Protein AF-A0A811YNZ0-F1 (afdb_monomer)

Sequence (182 aa):
MTSSGAVRRSPRHPRASRDVTQQSGSARTCAPLPALGPPGPLSLDMGRARRTGAHRARSLARQMKAKRRRPDLDEIHRELRPQVPARSRPDPASEPDPDLPGGGLHRCLACARYFIDSATLKTHFRSKDHKKRLKQLSVEPYSQEEAERAAGMGSYVTPQRLAVPTEVSTEVPEMVTTPCMT

Nearest PDB structures (foldseek):
  8fl3-assembly1_NP  TM=9.305E-01  e=9.619E-14  Homo sapiens
  3jct-assembly1_I  TM=8.504E-01  e=2.622E-05  Saccharomyces cerevisiae S288C
  8hfr-assembly1_ox  TM=8.178E-01  e=3.412E-05  Saccharomyces cerevisiae S288C
  8pv4-assembly1_Cb  TM=7.566E-01  e=4.157E-05  Thermochaetoides thermophila DSM 1495
  7ug6-assembly1_I  TM=8.140E-01  e=5.778E-05  Saccharomyces cerevisiae S288C

InterPro domains:
  IPR003604 Matrin/U1-C-like, C2H2-type zinc finger [SM00451] (103-137)
  IPR013087 Zinc finger C2H2-type [PS00028] (108-130)
  IPR013087 Zinc finger C2H2-type [PS50157] (106-135)
  IPR022755 Zinc finger, double-stranded RNA binding [PF12171] (106-131)
  IPR036236 Zinc finger C2H2 superfamily [SSF57667] (94-156)
  IPR051879 C2H2-type Zinc Finger Maturation Protein [PTHR46095] (46-174)

Foldseek 3Di:
DDDDDDDDDDDDDDDDDDDDPDPDDDDDDDDDDDDDDDDDDDDPDDPDDDDPPPDDDPDPCCVVVDPPDFDDLVVLLVLQPVVPPPPQQDDPPDAQCPVAACSQNQADSLRRHRDNDPVVSVVVCVDPVVVVSVVVNQWDDDDVVVVCVVVVNDDDDDTHGHPRPPVPPDDPPPPPPPPPDD

Organism: Nyctereutes procyonoides (NCBI:txid34880)

Structure (mmCIF, N/CA/C/O backbone):
data_AF-A0A811YNZ0-F1
#
_entry.id   AF-A0A811YNZ0-F1
#
loop_
_atom_site.group_PDB
_atom_site.id
_atom_site.type_symbol
_atom_site.label_atom_id
_atom_site.label_alt_id
_atom_site.label_comp_id
_atom_site.label_asym_id
_atom_site.label_entity_id
_atom_site.label_seq_id
_atom_site.pdbx_PDB_ins_code
_atom_site.Cartn_x
_atom_site.Cartn_y
_atom_site.Cartn_z
_atom_site.occupancy
_atom_site.B_iso_or_equiv
_atom_site.auth_seq_id
_atom_site.auth_comp_id
_atom_site.auth_asym_id
_atom_site.auth_atom_id
_atom_site.pdbx_PDB_model_num
ATOM 1 N N . MET A 1 1 ? -9.539 -33.701 38.350 1.00 45.59 1 MET A N 1
ATOM 2 C CA . MET A 1 1 ? -8.105 -33.948 38.077 1.00 45.59 1 MET A CA 1
ATOM 3 C C . MET A 1 1 ? -7.766 -33.245 36.771 1.00 45.59 1 MET A C 1
ATOM 5 O O . MET A 1 1 ? -8.097 -33.742 35.707 1.00 45.59 1 MET A O 1
ATOM 9 N N . THR A 1 2 ? -7.263 -32.014 36.858 1.00 47.56 2 THR A N 1
ATOM 10 C CA . THR A 1 2 ? -7.045 -31.105 35.722 1.00 47.56 2 THR A CA 1
ATOM 11 C C . THR A 1 2 ? -5.601 -31.210 35.240 1.00 47.56 2 THR A C 1
ATOM 13 O O . THR A 1 2 ? -4.681 -30.817 35.955 1.00 47.56 2 THR A O 1
ATOM 16 N N . SER A 1 3 ? -5.385 -31.737 34.038 1.00 46.69 3 SER A N 1
ATOM 17 C CA . SER A 1 3 ? -4.071 -31.775 33.391 1.00 46.69 3 SER A CA 1
ATOM 18 C C . SER A 1 3 ? -3.831 -30.481 32.607 1.00 46.69 3 SER A C 1
ATOM 20 O O . SER A 1 3 ? -4.296 -30.328 31.478 1.00 46.69 3 SER A O 1
ATOM 22 N N . SER A 1 4 ? -3.112 -29.538 33.217 1.00 51.91 4 SER A N 1
ATOM 23 C CA . SER A 1 4 ? -2.649 -28.303 32.576 1.00 51.91 4 SER A CA 1
ATOM 24 C C . SER A 1 4 ? -1.487 -28.593 31.620 1.00 51.91 4 SER A C 1
ATOM 26 O O . SER A 1 4 ? -0.376 -28.898 32.052 1.00 51.91 4 SER A O 1
ATOM 28 N N . GLY A 1 5 ? -1.731 -28.487 30.312 1.00 50.81 5 GLY A N 1
ATOM 29 C CA . GLY A 1 5 ? -0.700 -28.569 29.276 1.00 50.81 5 GLY A CA 1
ATOM 30 C C . GLY A 1 5 ? 0.088 -27.261 29.159 1.00 50.81 5 GLY A C 1
ATOM 31 O O . GLY A 1 5 ? -0.461 -26.223 28.797 1.00 50.81 5 GLY A O 1
ATOM 32 N N . ALA A 1 6 ? 1.387 -27.299 29.457 1.00 54.09 6 ALA A N 1
ATOM 33 C CA . ALA A 1 6 ? 2.280 -26.150 29.332 1.00 54.09 6 ALA A CA 1
ATOM 34 C C . ALA A 1 6 ? 2.719 -25.934 27.869 1.00 54.09 6 ALA A C 1
ATOM 36 O O . ALA A 1 6 ? 3.444 -26.746 27.292 1.00 54.09 6 ALA A O 1
ATOM 37 N N . VAL A 1 7 ? 2.323 -24.805 27.271 1.00 54.69 7 VAL A N 1
ATOM 38 C CA . VAL A 1 7 ? 2.788 -24.369 25.944 1.00 54.69 7 VAL A CA 1
ATOM 39 C C . VAL A 1 7 ? 4.200 -23.789 26.072 1.00 54.69 7 VAL A C 1
ATOM 41 O O . VAL A 1 7 ? 4.396 -22.705 26.625 1.00 54.69 7 VAL A O 1
ATOM 44 N N . ARG A 1 8 ? 5.205 -24.503 25.553 1.00 46.97 8 ARG A N 1
ATOM 45 C CA . ARG A 1 8 ? 6.598 -24.032 25.500 1.00 46.97 8 ARG A CA 1
ATOM 46 C C . ARG A 1 8 ? 6.700 -22.846 24.530 1.00 46.97 8 ARG A C 1
ATOM 48 O O . ARG A 1 8 ? 6.507 -23.005 23.329 1.00 46.97 8 ARG A O 1
ATOM 55 N N . ARG A 1 9 ? 6.997 -21.644 25.038 1.00 47.06 9 ARG A N 1
ATOM 56 C CA . ARG A 1 9 ? 7.312 -20.465 24.210 1.00 47.06 9 ARG A CA 1
ATOM 57 C C . ARG A 1 9 ? 8.739 -20.570 23.671 1.00 47.06 9 ARG A C 1
ATOM 59 O O . ARG A 1 9 ? 9.680 -20.705 24.446 1.00 47.06 9 ARG A O 1
ATOM 66 N N . SER A 1 10 ? 8.891 -20.462 22.354 1.00 51.09 10 SER A N 1
ATOM 67 C CA . SER A 1 10 ? 10.192 -20.406 21.680 1.00 51.09 10 SER A CA 1
ATOM 68 C C . SER A 1 10 ? 10.996 -19.154 22.085 1.00 51.09 10 SER A C 1
ATOM 70 O O . SER A 1 10 ? 10.396 -18.085 22.263 1.00 51.09 10 SER A O 1
ATOM 72 N N . PRO A 1 11 ? 12.338 -19.232 22.193 1.00 58.12 11 PRO A N 1
ATOM 73 C CA . PRO A 1 11 ? 13.171 -18.080 22.534 1.00 58.12 11 PRO A CA 1
ATOM 74 C C . PRO A 1 11 ? 13.187 -17.038 21.409 1.00 58.12 11 PRO A C 1
ATOM 76 O O . PRO A 1 11 ? 13.264 -17.373 20.227 1.00 58.12 11 PRO A O 1
ATOM 79 N N . ARG A 1 12 ? 13.141 -15.752 21.773 1.00 53.56 12 ARG A N 1
ATOM 80 C CA . ARG A 1 12 ? 13.333 -14.637 20.834 1.00 53.56 12 ARG A CA 1
ATOM 81 C C . ARG A 1 12 ? 14.828 -14.459 20.574 1.00 53.56 12 ARG A C 1
ATOM 83 O O . ARG A 1 12 ? 15.582 -14.235 21.514 1.00 53.56 12 ARG A O 1
ATOM 90 N N . HIS A 1 13 ? 15.241 -14.514 19.310 1.00 50.53 13 HIS A N 1
ATOM 91 C CA . HIS A 1 13 ? 16.614 -14.201 18.911 1.00 50.53 13 HIS A CA 1
ATOM 92 C C . HIS A 1 13 ? 16.952 -12.717 19.175 1.00 50.53 13 HIS A C 1
ATOM 94 O O . HIS A 1 13 ? 16.107 -11.850 18.910 1.00 50.53 13 HIS A O 1
ATOM 100 N N . PRO A 1 14 ? 18.166 -12.397 19.663 1.00 54.00 14 PRO A N 1
ATOM 101 C CA . PRO A 1 14 ? 18.600 -11.019 19.862 1.00 54.00 14 PRO A CA 1
ATOM 102 C C . PRO A 1 14 ? 18.828 -10.314 18.517 1.00 54.00 14 PRO A C 1
ATOM 104 O O . PRO A 1 14 ? 19.256 -10.914 17.531 1.00 54.00 14 PRO A O 1
ATOM 107 N N . ARG A 1 15 ? 18.509 -9.016 18.468 1.00 48.94 15 ARG A N 1
ATOM 108 C CA . ARG A 1 15 ? 18.759 -8.160 17.302 1.00 48.94 15 ARG A CA 1
ATOM 109 C C . ARG A 1 15 ? 20.263 -7.929 17.170 1.00 48.94 15 ARG A C 1
ATOM 111 O O . ARG A 1 15 ? 20.884 -7.477 18.124 1.00 48.94 15 ARG A O 1
ATOM 118 N N . ALA A 1 16 ? 20.807 -8.206 15.987 1.00 47.53 16 ALA A N 1
ATOM 119 C CA . ALA A 1 16 ? 22.199 -7.949 15.647 1.00 47.53 16 ALA A CA 1
ATOM 120 C C . ALA A 1 16 ? 22.555 -6.467 15.858 1.00 47.53 16 ALA A C 1
ATOM 122 O O . ALA A 1 16 ? 21.963 -5.572 15.243 1.00 47.53 16 ALA A O 1
ATOM 123 N N . SER A 1 17 ? 23.513 -6.236 16.750 1.00 46.12 17 SER A N 1
ATOM 124 C CA . SER A 1 17 ? 24.228 -4.982 16.952 1.00 46.12 17 SER A CA 1
ATOM 125 C C . SER A 1 17 ? 24.886 -4.565 15.638 1.00 46.12 17 SER A C 1
ATOM 127 O O . SER A 1 17 ? 25.530 -5.377 14.977 1.00 46.12 17 SER A O 1
ATOM 129 N N . ARG A 1 18 ? 24.721 -3.305 15.231 1.00 52.72 18 ARG A N 1
ATOM 130 C CA . ARG A 1 18 ? 25.526 -2.732 14.148 1.00 52.72 18 ARG A CA 1
ATOM 131 C C . ARG A 1 18 ? 26.924 -2.475 14.698 1.00 52.72 18 ARG A C 1
ATOM 133 O O . ARG A 1 18 ? 27.115 -1.521 15.445 1.00 52.72 18 ARG A O 1
ATOM 140 N N . ASP A 1 19 ? 27.844 -3.355 14.335 1.00 43.56 19 ASP A N 1
ATOM 141 C CA . ASP A 1 19 ? 29.275 -3.233 14.583 1.00 43.56 19 ASP A CA 1
ATOM 142 C C . ASP A 1 19 ? 29.798 -1.928 13.960 1.00 43.56 19 ASP A C 1
ATOM 144 O O . ASP A 1 19 ? 29.730 -1.717 12.746 1.00 43.56 19 ASP A O 1
ATOM 148 N N . VAL A 1 20 ? 30.251 -1.010 14.813 1.00 48.62 20 VAL A N 1
ATOM 149 C CA . VAL A 1 20 ? 31.022 0.166 14.407 1.00 48.62 20 VAL A CA 1
ATOM 150 C C . VAL A 1 20 ? 32.408 -0.345 14.040 1.00 48.62 20 VAL A C 1
ATOM 152 O O . VAL A 1 20 ? 33.188 -0.708 14.914 1.00 48.62 20 VAL A O 1
ATOM 155 N N . THR A 1 21 ? 32.707 -0.389 12.741 1.00 49.78 21 THR A N 1
ATOM 156 C CA . THR A 1 21 ? 34.038 -0.722 12.227 1.00 49.78 21 THR A CA 1
ATOM 157 C C . THR A 1 21 ? 35.075 0.227 12.824 1.00 49.78 21 THR A C 1
ATOM 159 O O . THR A 1 21 ? 35.144 1.410 12.488 1.00 49.78 21 THR A O 1
ATOM 162 N N . GLN A 1 22 ? 35.871 -0.324 13.732 1.00 52.50 22 GLN A N 1
ATOM 163 C CA . GLN A 1 22 ? 37.005 0.305 14.383 1.00 52.50 22 GLN A CA 1
ATOM 164 C C . GLN A 1 22 ? 38.148 0.387 13.358 1.00 52.50 22 GLN A C 1
ATOM 166 O O . GLN A 1 22 ? 38.755 -0.621 13.008 1.00 52.50 22 GLN A O 1
ATOM 171 N N . GLN A 1 23 ? 38.404 1.576 12.805 1.00 47.62 23 GLN A N 1
ATOM 172 C CA . GLN A 1 23 ? 39.597 1.809 11.989 1.00 47.62 23 GLN A CA 1
ATOM 173 C C . GLN A 1 23 ? 40.830 1.766 12.896 1.00 47.62 23 GLN A C 1
ATOM 175 O O . GLN A 1 23 ? 41.003 2.60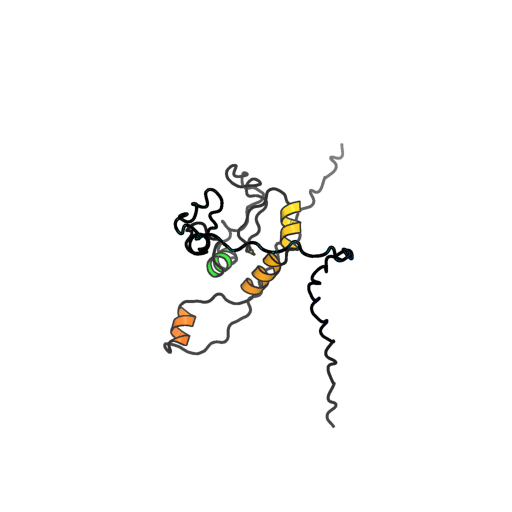2 13.781 1.00 47.62 23 GLN A O 1
ATOM 180 N N . SER A 1 24 ? 41.670 0.762 12.664 1.00 46.62 24 SER A N 1
ATOM 181 C CA . SER A 1 24 ? 42.988 0.570 13.257 1.00 46.62 24 SER A CA 1
ATOM 182 C C . SER A 1 24 ? 43.905 1.753 12.930 1.00 46.62 24 SER A C 1
ATOM 184 O O . SER A 1 24 ? 44.404 1.878 11.810 1.00 46.62 24 SER A O 1
ATOM 186 N N . GLY A 1 25 ? 44.126 2.626 13.911 1.00 41.59 25 GLY A N 1
ATOM 187 C CA . GLY A 1 25 ? 45.156 3.657 13.855 1.00 41.59 25 GLY A CA 1
ATOM 188 C C . GLY A 1 25 ? 46.536 3.036 14.056 1.00 41.59 25 GLY A C 1
ATOM 189 O O . GLY A 1 25 ? 46.849 2.541 15.133 1.00 41.59 25 GLY A O 1
ATOM 190 N N . SER A 1 26 ? 47.355 3.067 13.007 1.00 48.97 26 SER A N 1
ATOM 191 C CA . SER A 1 26 ? 48.783 2.751 13.036 1.00 48.97 26 SER A CA 1
ATOM 192 C C . SER A 1 26 ? 49.510 3.611 14.075 1.00 48.97 26 SER A C 1
ATOM 194 O O . SER A 1 26 ? 49.376 4.839 14.046 1.00 48.97 26 SER A O 1
ATOM 196 N N . ALA A 1 27 ? 50.308 2.979 14.936 1.00 44.66 27 ALA A N 1
ATOM 197 C CA . AL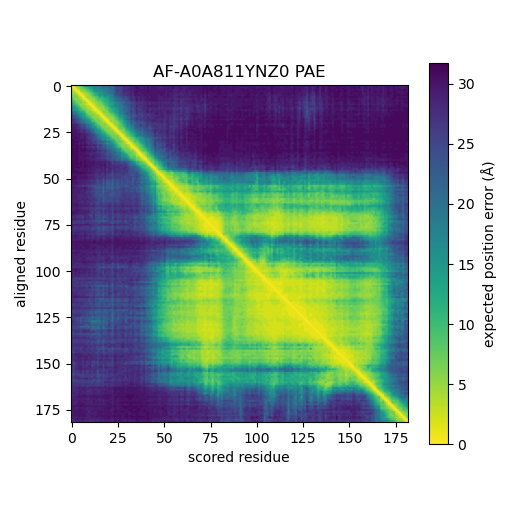A A 1 27 ? 51.216 3.640 15.865 1.00 44.66 27 ALA A CA 1
ATOM 198 C C . ALA A 1 27 ? 52.120 4.634 15.116 1.00 44.66 27 ALA A C 1
ATOM 200 O O . ALA A 1 27 ? 53.023 4.243 14.378 1.00 44.66 27 ALA A O 1
ATOM 201 N N . ARG A 1 28 ? 51.854 5.932 15.289 1.00 49.16 28 ARG A N 1
ATOM 202 C CA . ARG A 1 28 ? 52.766 7.000 14.884 1.00 49.16 28 ARG A CA 1
ATOM 203 C C . ARG A 1 28 ? 53.609 7.358 16.096 1.00 49.16 28 ARG A C 1
ATOM 205 O O . ARG A 1 28 ? 53.092 7.781 17.123 1.00 49.16 28 ARG A O 1
ATOM 212 N N . THR A 1 29 ? 54.900 7.115 15.954 1.00 50.66 29 THR A N 1
ATOM 213 C CA . THR A 1 29 ? 55.971 7.521 16.855 1.00 50.66 29 THR A CA 1
ATOM 214 C C . THR A 1 29 ? 55.867 9.010 17.199 1.00 50.66 29 THR A C 1
ATOM 216 O O . THR A 1 29 ? 55.605 9.849 16.336 1.00 50.66 29 THR A O 1
ATOM 219 N N . CYS A 1 30 ? 56.052 9.337 18.480 1.00 39.47 30 CYS A N 1
ATOM 220 C CA . CYS A 1 30 ? 56.074 10.707 18.981 1.00 39.47 30 CYS A CA 1
ATOM 221 C C . CYS A 1 30 ? 57.263 11.470 18.380 1.00 39.47 30 CYS A C 1
ATOM 223 O O . CYS A 1 30 ? 58.409 11.200 18.733 1.00 39.47 30 CYS A O 1
ATOM 225 N N . ALA A 1 31 ? 56.994 12.435 17.501 1.00 54.91 31 ALA A N 1
ATOM 2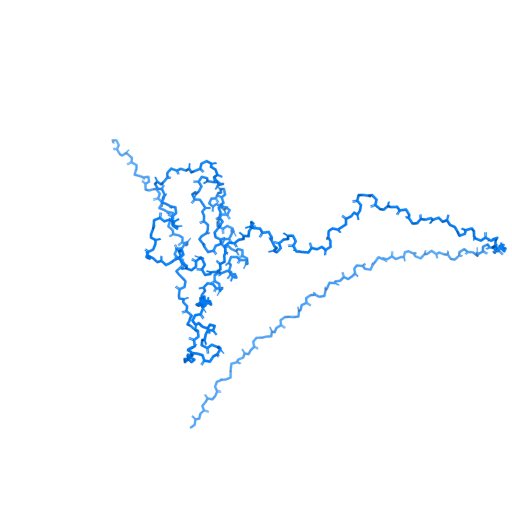26 C CA . ALA A 1 31 ? 57.947 13.491 17.173 1.00 54.91 31 ALA A CA 1
ATOM 227 C C . ALA A 1 31 ? 57.750 14.667 18.157 1.00 54.91 31 ALA A C 1
ATOM 229 O O . ALA A 1 31 ? 56.602 14.992 18.477 1.00 54.91 31 ALA A O 1
ATOM 230 N N . PRO A 1 32 ? 58.828 15.293 18.664 1.00 57.31 32 PRO A N 1
ATOM 231 C CA . PRO A 1 32 ? 58.738 16.384 19.632 1.00 57.31 32 PRO A CA 1
ATOM 232 C C . PRO A 1 32 ? 58.100 17.642 19.021 1.00 57.31 32 PRO A C 1
ATOM 234 O O . PRO A 1 32 ? 58.346 17.993 17.867 1.00 57.31 32 PRO A O 1
ATOM 237 N N . LEU A 1 33 ? 57.261 18.308 19.818 1.00 60.59 33 LEU A N 1
ATOM 238 C CA . LEU A 1 33 ? 56.502 19.504 19.446 1.00 60.59 33 LEU A CA 1
ATOM 239 C C . LEU A 1 33 ? 57.437 20.701 19.165 1.00 60.59 33 LEU A C 1
ATOM 241 O O . LEU A 1 33 ? 58.263 21.018 20.024 1.00 60.59 33 LEU A O 1
ATOM 245 N N . PRO A 1 34 ? 57.298 21.416 18.032 1.00 56.56 34 PRO A N 1
ATOM 246 C CA . PRO A 1 34 ? 57.962 22.700 17.842 1.00 56.56 34 PRO A CA 1
ATOM 247 C C . PRO A 1 34 ? 57.292 23.785 18.699 1.00 56.56 34 PRO A C 1
ATOM 249 O O . PRO A 1 34 ? 56.066 23.849 18.808 1.00 56.56 34 PRO A O 1
ATOM 252 N N . ALA A 1 35 ? 58.119 24.626 19.322 1.00 58.81 35 ALA A N 1
ATOM 253 C CA . ALA A 1 35 ? 57.716 25.687 20.237 1.00 58.81 35 ALA A CA 1
ATOM 254 C C . ALA A 1 35 ? 56.699 26.659 19.605 1.00 58.81 35 ALA A C 1
ATOM 256 O O . ALA A 1 35 ? 56.906 27.190 18.515 1.00 58.81 35 ALA A O 1
ATOM 257 N N . LEU A 1 36 ? 55.600 26.890 20.324 1.00 50.75 36 LEU A N 1
ATOM 258 C CA . LEU A 1 36 ? 54.532 27.823 19.974 1.00 50.75 36 LEU A CA 1
ATOM 259 C C . LEU A 1 36 ? 55.026 29.272 20.127 1.00 50.75 36 LEU A C 1
ATOM 261 O O . LEU A 1 36 ? 55.358 29.700 21.231 1.00 50.75 36 LEU A O 1
ATOM 265 N N . GLY A 1 37 ? 55.039 30.032 19.030 1.00 59.78 37 GLY A N 1
ATOM 266 C CA . GLY A 1 37 ? 55.089 31.499 19.069 1.00 59.78 37 GLY A CA 1
ATOM 267 C C . GLY A 1 37 ? 53.724 32.096 19.466 1.00 59.78 37 GLY A C 1
ATOM 268 O O . GLY A 1 37 ? 52.701 31.424 19.309 1.00 59.78 37 GLY A O 1
ATOM 269 N N . PRO A 1 38 ? 53.672 33.335 19.994 1.00 63.97 38 PRO A N 1
ATOM 270 C CA . PRO A 1 38 ? 52.439 33.929 20.515 1.00 63.97 38 PRO A CA 1
ATOM 271 C C . PRO A 1 38 ? 51.410 34.216 19.399 1.00 63.97 38 PRO A C 1
ATOM 273 O O . PRO A 1 38 ? 51.792 34.667 18.316 1.00 63.97 38 PRO A O 1
ATOM 276 N N . PRO A 1 39 ? 50.102 33.989 19.637 1.00 59.03 39 PRO A N 1
ATOM 277 C CA . PRO A 1 39 ? 49.059 34.215 18.639 1.00 59.03 39 PRO A CA 1
ATOM 278 C C . PRO A 1 39 ? 48.806 35.716 18.427 1.00 59.03 39 PRO A C 1
ATOM 280 O O . PRO A 1 39 ? 48.435 36.434 19.355 1.00 59.03 39 PRO A O 1
ATOM 283 N N . GLY A 1 40 ? 48.979 36.187 17.189 1.00 54.34 40 GLY A N 1
ATOM 284 C CA . GLY A 1 40 ? 48.519 37.509 16.754 1.00 54.34 40 GLY A CA 1
ATOM 285 C C . GLY A 1 40 ? 46.984 37.623 16.756 1.00 54.34 40 GLY A C 1
ATOM 286 O O . GLY A 1 40 ? 46.290 36.601 16.769 1.00 54.34 40 GLY A O 1
ATOM 287 N N . PRO A 1 41 ? 46.431 38.850 16.748 1.00 55.59 41 PRO A N 1
ATOM 288 C CA . PRO A 1 41 ? 44.999 39.079 16.919 1.00 55.59 41 PRO A CA 1
ATOM 289 C C . PRO A 1 41 ? 44.198 38.480 15.756 1.00 55.59 41 PRO A C 1
ATOM 291 O O . PRO A 1 41 ? 44.388 38.829 14.591 1.00 55.59 41 PRO A O 1
ATOM 294 N N . LEU A 1 42 ? 43.288 37.562 16.086 1.00 51.38 42 LEU A N 1
ATOM 295 C CA . LEU A 1 42 ? 42.379 36.929 15.137 1.00 51.38 42 LEU A CA 1
ATOM 296 C C . LEU A 1 42 ? 41.365 37.962 14.629 1.00 51.38 42 LEU A C 1
ATOM 298 O O . LEU A 1 42 ? 40.481 38.397 15.365 1.00 51.38 42 LEU A O 1
ATOM 302 N N . SER A 1 43 ? 41.501 38.335 13.357 1.00 53.09 43 SER A N 1
ATOM 303 C CA . SER A 1 43 ? 40.510 39.113 12.613 1.00 53.09 43 SER A CA 1
ATOM 304 C C . SER A 1 43 ? 39.186 38.341 12.541 1.00 53.09 43 SER A C 1
ATOM 306 O O . SER A 1 43 ? 39.075 37.309 11.874 1.00 53.09 43 SER A O 1
ATOM 308 N N . LEU A 1 44 ? 38.194 38.825 13.285 1.00 60.66 44 LEU A N 1
ATOM 309 C CA . LEU A 1 44 ? 36.816 38.347 13.307 1.00 60.66 44 LEU A CA 1
ATOM 310 C C . LEU A 1 44 ? 35.998 39.128 12.272 1.00 60.66 44 LEU A C 1
ATOM 312 O O . LEU A 1 44 ? 35.344 40.090 12.644 1.00 60.66 44 LEU A O 1
ATOM 316 N N . ASP A 1 45 ? 36.027 38.720 11.002 1.00 61.09 45 ASP A N 1
ATOM 317 C CA . ASP A 1 45 ? 34.823 38.733 10.152 1.00 61.09 45 ASP A CA 1
ATOM 318 C C . ASP A 1 45 ? 35.071 37.941 8.858 1.00 61.09 45 ASP A C 1
ATOM 320 O O . ASP A 1 45 ? 35.535 38.460 7.846 1.00 61.09 45 ASP A O 1
ATOM 324 N N . MET A 1 46 ? 34.792 36.638 8.885 1.00 64.38 46 MET A N 1
ATOM 325 C CA . MET A 1 46 ? 34.618 35.865 7.656 1.00 64.38 46 MET A CA 1
ATOM 326 C C . MET A 1 46 ? 33.218 35.270 7.700 1.00 64.38 46 MET A C 1
ATOM 328 O O . MET A 1 46 ? 32.988 34.192 8.257 1.00 64.38 46 MET A O 1
ATOM 332 N N . GLY A 1 47 ? 32.254 36.040 7.184 1.00 66.25 47 GLY A N 1
ATOM 333 C CA . GLY A 1 47 ? 30.849 35.657 7.116 1.00 66.25 47 GLY A CA 1
ATOM 334 C C . GLY A 1 47 ? 30.686 34.231 6.589 1.00 66.25 47 GLY A C 1
ATOM 335 O O . GLY A 1 47 ? 31.321 33.823 5.616 1.00 66.25 47 GLY A O 1
ATOM 336 N N . ARG A 1 48 ? 29.849 33.433 7.261 1.00 72.25 48 ARG A N 1
ATOM 337 C CA . ARG A 1 48 ? 29.667 32.010 6.942 1.00 72.25 48 ARG A CA 1
ATOM 338 C C . ARG A 1 48 ? 29.310 31.837 5.461 1.00 72.25 48 ARG A C 1
ATOM 340 O O . ARG A 1 48 ? 28.218 32.217 5.037 1.00 72.25 48 ARG A O 1
ATOM 347 N N . ALA A 1 49 ? 30.213 31.215 4.700 1.00 77.75 49 ALA A N 1
ATOM 348 C CA . ALA A 1 49 ? 30.030 30.959 3.275 1.00 77.75 49 ALA A CA 1
ATOM 349 C C . ALA A 1 49 ? 28.702 30.225 3.006 1.00 77.75 49 ALA A C 1
ATOM 351 O O . ALA A 1 49 ? 28.338 29.264 3.699 1.00 77.75 49 ALA A O 1
ATOM 352 N N . ARG A 1 50 ? 27.952 30.686 1.996 1.00 78.19 50 ARG A N 1
ATOM 353 C CA . ARG A 1 50 ? 26.686 30.053 1.601 1.00 78.19 50 ARG A CA 1
ATOM 354 C C . ARG A 1 50 ? 26.970 28.646 1.078 1.00 78.19 50 ARG A C 1
ATOM 356 O O . ARG A 1 50 ? 27.819 28.4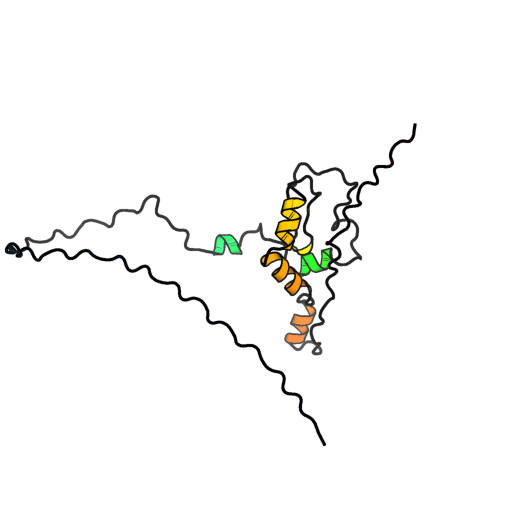50 0.218 1.00 78.19 50 ARG A O 1
ATOM 363 N N . ARG A 1 51 ? 26.215 27.663 1.572 1.00 76.69 51 ARG A N 1
ATOM 364 C CA . ARG A 1 51 ? 26.279 26.270 1.107 1.00 76.69 51 ARG A CA 1
ATOM 365 C C . ARG A 1 51 ? 25.487 26.110 -0.190 1.00 76.69 51 ARG A C 1
ATOM 367 O O . ARG A 1 51 ? 24.324 25.720 -0.139 1.00 76.69 51 ARG A O 1
ATOM 374 N N . THR A 1 52 ? 26.091 26.427 -1.327 1.00 82.38 52 THR A N 1
ATOM 375 C CA . THR A 1 52 ? 25.514 26.153 -2.650 1.00 82.38 52 THR A CA 1
ATOM 376 C C . THR A 1 52 ? 25.498 24.638 -2.908 1.00 82.38 52 THR A C 1
ATOM 378 O O . THR A 1 52 ? 26.412 23.918 -2.514 1.00 82.38 52 THR A O 1
ATOM 381 N N . GLY A 1 53 ? 24.407 24.105 -3.468 1.00 83.00 53 GLY A N 1
ATOM 382 C CA . GLY A 1 53 ? 24.268 22.676 -3.810 1.00 83.00 53 GLY A CA 1
ATOM 383 C C . GLY A 1 53 ? 24.073 21.693 -2.639 1.00 83.00 53 GLY A C 1
ATOM 384 O O . GLY A 1 53 ? 23.503 20.625 -2.834 1.00 83.00 53 GLY A O 1
ATOM 385 N N . ALA A 1 54 ? 24.441 22.047 -1.404 1.00 85.12 54 ALA A N 1
ATOM 386 C CA . ALA A 1 54 ? 24.295 21.183 -0.221 1.00 85.12 54 ALA A CA 1
ATOM 387 C C . ALA A 1 54 ? 22.978 21.406 0.558 1.00 85.12 54 ALA A C 1
ATOM 389 O O . ALA A 1 54 ? 22.907 21.203 1.778 1.00 85.12 54 ALA A O 1
ATOM 390 N N . HIS A 1 55 ? 21.916 21.842 -0.126 1.00 85.44 55 HIS A N 1
ATOM 391 C CA . HIS A 1 55 ? 20.604 22.022 0.490 1.00 85.44 55 HIS A CA 1
ATOM 392 C C . HIS A 1 55 ? 19.906 20.671 0.667 1.00 85.44 55 HIS A C 1
ATOM 394 O O . HIS A 1 55 ? 19.587 19.983 -0.297 1.00 85.44 55 HIS A O 1
ATOM 400 N N . ARG A 1 56 ? 19.622 20.303 1.920 1.00 84.62 56 ARG A N 1
ATOM 401 C CA . ARG A 1 56 ? 18.805 19.127 2.240 1.00 84.62 56 ARG A CA 1
ATOM 402 C C . ARG A 1 56 ? 17.369 19.551 2.501 1.00 84.62 56 ARG A C 1
ATOM 404 O O . ARG A 1 56 ? 17.117 20.420 3.340 1.00 84.62 56 ARG A O 1
ATOM 411 N N . ALA A 1 57 ? 16.427 18.904 1.823 1.00 85.69 57 ALA A N 1
ATOM 412 C CA . ALA A 1 57 ? 15.015 19.038 2.141 1.00 85.69 57 ALA A CA 1
ATOM 413 C C . ALA A 1 57 ? 14.757 18.426 3.527 1.00 85.69 57 ALA A C 1
ATOM 415 O O . ALA A 1 57 ? 14.936 17.231 3.733 1.00 85.69 57 ALA A O 1
ATOM 416 N N . ARG A 1 58 ? 14.372 19.266 4.492 1.00 85.00 58 ARG A N 1
ATOM 417 C CA . ARG A 1 58 ? 14.140 18.864 5.894 1.00 85.00 58 ARG A CA 1
ATOM 418 C C . ARG A 1 58 ? 12.667 18.584 6.200 1.00 85.00 58 ARG A C 1
ATOM 420 O O . ARG A 1 58 ? 12.348 18.174 7.306 1.00 85.00 58 ARG A O 1
ATOM 427 N N . SER A 1 59 ? 11.771 18.817 5.238 1.00 88.06 59 SER A N 1
ATOM 428 C CA . SER A 1 59 ? 10.324 18.697 5.429 1.00 88.06 59 SER A CA 1
ATOM 429 C C . SER A 1 59 ? 9.751 17.485 4.701 1.00 88.06 59 SER A C 1
ATOM 431 O O . SER A 1 59 ? 9.841 17.387 3.477 1.00 88.06 59 SER A O 1
ATOM 433 N N . LEU A 1 60 ? 9.086 16.610 5.459 1.00 86.38 60 LEU A N 1
ATOM 434 C CA . LEU A 1 60 ? 8.289 15.493 4.939 1.00 86.38 60 LEU A CA 1
ATOM 435 C C . LEU A 1 60 ? 6.896 15.932 4.456 1.00 86.38 60 LEU A C 1
ATOM 437 O O . LEU A 1 60 ? 6.186 15.153 3.820 1.00 86.38 60 LEU A O 1
ATOM 441 N N . ALA A 1 61 ? 6.498 17.186 4.706 1.00 86.56 61 ALA A N 1
ATOM 442 C CA . ALA A 1 61 ? 5.164 17.685 4.371 1.00 86.56 61 ALA A CA 1
ATOM 443 C C . ALA A 1 61 ? 4.867 17.601 2.868 1.00 86.56 61 ALA A C 1
ATOM 445 O O . ALA A 1 61 ? 3.727 17.365 2.481 1.00 86.56 61 ALA A O 1
ATOM 446 N N . ARG A 1 62 ? 5.892 17.728 2.014 1.00 83.25 62 ARG A N 1
ATOM 447 C CA . ARG A 1 62 ? 5.737 17.577 0.558 1.00 83.25 62 ARG A CA 1
ATOM 448 C C . ARG A 1 62 ? 5.294 16.169 0.163 1.00 83.25 62 ARG A C 1
ATOM 450 O O . ARG A 1 62 ? 4.489 16.034 -0.747 1.00 83.25 62 ARG A O 1
ATOM 457 N N . GLN A 1 63 ? 5.789 15.144 0.856 1.00 83.38 63 GLN A N 1
ATOM 458 C CA . GLN A 1 63 ? 5.415 13.754 0.602 1.00 83.38 63 GLN A CA 1
ATOM 459 C C . GLN A 1 63 ? 4.015 13.450 1.148 1.00 83.38 63 GLN A C 1
ATOM 461 O O . GLN A 1 63 ? 3.219 12.810 0.469 1.00 83.38 63 GLN A O 1
ATOM 466 N N . MET A 1 64 ? 3.694 13.952 2.344 1.00 83.31 64 MET A N 1
ATOM 467 C CA . MET A 1 64 ? 2.422 13.656 3.011 1.00 83.31 64 MET A CA 1
ATOM 468 C C . MET A 1 64 ? 1.245 14.463 2.456 1.00 83.31 64 MET A C 1
ATOM 470 O O . MET A 1 64 ? 0.158 13.918 2.325 1.00 83.31 64 MET A O 1
ATOM 474 N N . LYS A 1 65 ? 1.440 15.735 2.078 1.00 84.56 65 LYS A N 1
ATOM 475 C CA . LYS A 1 65 ? 0.385 16.632 1.557 1.00 84.56 65 LYS A CA 1
ATOM 476 C C . LYS A 1 65 ? 0.226 16.568 0.031 1.00 84.56 65 LYS A C 1
ATOM 478 O O . LYS A 1 65 ? -0.640 17.239 -0.524 1.00 84.56 65 LYS A O 1
ATOM 483 N N . ALA A 1 66 ? 1.034 15.771 -0.669 1.00 83.75 66 ALA A N 1
ATOM 484 C CA . ALA A 1 66 ? 0.862 15.576 -2.106 1.00 83.75 66 ALA A CA 1
ATOM 485 C C . ALA A 1 66 ? -0.560 15.078 -2.417 1.00 83.75 66 ALA A C 1
ATOM 487 O O . ALA A 1 66 ? -1.132 14.300 -1.658 1.00 83.75 66 ALA A O 1
ATOM 488 N N . LYS A 1 67 ? -1.135 15.528 -3.537 1.00 80.38 67 LYS A N 1
ATOM 489 C CA . LYS A 1 67 ? -2.420 15.010 -4.043 1.00 80.38 67 LYS A CA 1
ATOM 490 C C . LYS A 1 67 ? -2.256 13.656 -4.746 1.00 80.38 67 LYS A C 1
ATOM 492 O O . LYS A 1 67 ? -3.191 12.878 -4.819 1.00 80.38 67 LYS A O 1
ATOM 497 N N . ARG A 1 68 ? -1.039 13.354 -5.208 1.00 81.00 68 ARG A N 1
ATOM 498 C CA . ARG A 1 68 ? -0.645 12.064 -5.794 1.00 81.00 68 ARG A CA 1
ATOM 499 C C . ARG A 1 68 ? -0.271 11.072 -4.688 1.00 81.00 68 ARG A C 1
ATOM 501 O O . ARG A 1 68 ? 0.906 10.751 -4.523 1.00 81.00 68 ARG A O 1
ATOM 508 N N . ARG A 1 69 ? -1.247 10.669 -3.871 1.00 80.88 69 ARG A N 1
ATOM 509 C CA . ARG A 1 69 ? -1.076 9.614 -2.857 1.00 80.88 69 ARG A CA 1
ATOM 510 C C . ARG A 1 69 ? -1.584 8.279 -3.383 1.00 80.88 69 ARG A C 1
ATOM 512 O O . ARG A 1 69 ? -2.280 8.215 -4.388 1.00 80.88 69 ARG A O 1
ATOM 519 N N . ARG A 1 70 ? -1.164 7.211 -2.708 1.00 83.00 70 ARG A N 1
ATOM 520 C CA . ARG A 1 70 ? -1.742 5.884 -2.924 1.00 83.00 70 ARG A CA 1
ATOM 521 C C . ARG A 1 70 ? -3.185 5.886 -2.415 1.00 83.00 70 ARG A C 1
ATOM 523 O O . ARG A 1 70 ? -3.429 6.605 -1.447 1.00 83.00 70 ARG A O 1
ATOM 530 N N . PRO A 1 71 ? -4.067 5.073 -3.010 1.00 86.50 71 PRO A N 1
ATOM 531 C CA . PRO A 1 71 ? -5.430 4.938 -2.525 1.00 86.50 71 PRO A CA 1
ATOM 532 C C . PRO A 1 71 ? -5.455 4.404 -1.093 1.00 86.50 71 PRO A C 1
ATOM 534 O O . PRO A 1 71 ? -4.582 3.627 -0.659 1.00 86.50 71 PRO A O 1
ATOM 537 N N . ASP A 1 72 ? -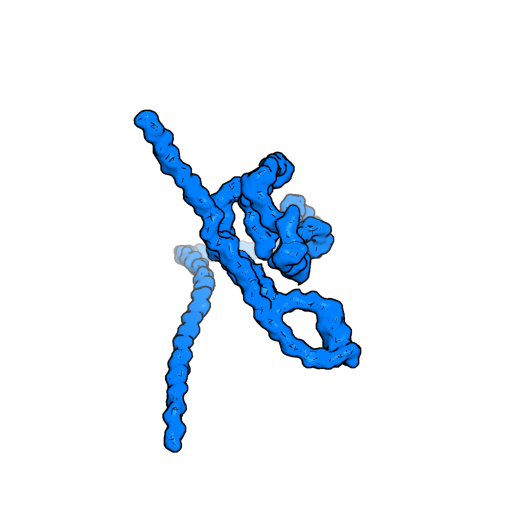6.461 4.856 -0.361 1.00 87.44 72 ASP A N 1
ATOM 538 C CA . ASP A 1 72 ? -6.662 4.522 1.040 1.00 87.44 72 ASP A CA 1
ATOM 539 C C . ASP A 1 72 ? -7.240 3.102 1.193 1.00 87.44 72 ASP A C 1
ATOM 541 O O . ASP A 1 72 ? -7.473 2.384 0.219 1.00 87.44 72 ASP A O 1
ATOM 545 N N . LEU A 1 73 ? -7.313 2.597 2.427 1.00 85.81 73 LEU A N 1
ATOM 546 C CA . LEU A 1 73 ? -7.711 1.202 2.675 1.00 85.81 73 LEU A CA 1
ATOM 547 C C . LEU A 1 73 ? -9.190 0.962 2.360 1.00 85.81 73 LEU A C 1
ATOM 549 O O . LEU A 1 73 ? -9.523 -0.040 1.737 1.00 85.81 73 LEU A O 1
ATOM 553 N N . ASP A 1 74 ? -10.042 1.901 2.752 1.00 85.88 74 ASP A N 1
ATOM 554 C CA . ASP A 1 74 ? -11.486 1.888 2.546 1.00 85.88 74 ASP A CA 1
ATOM 555 C C . ASP A 1 74 ? -11.863 1.932 1.060 1.00 85.88 74 ASP A C 1
ATOM 557 O O . ASP A 1 74 ? -12.762 1.208 0.636 1.00 85.88 74 ASP A O 1
ATOM 561 N N . GLU A 1 75 ? -11.137 2.709 0.253 1.00 86.19 75 GLU A N 1
ATOM 562 C CA . GLU A 1 75 ? -11.300 2.733 -1.204 1.00 86.19 75 GLU A CA 1
ATOM 563 C C . GLU A 1 75 ? -11.011 1.354 -1.817 1.00 86.19 75 GLU A C 1
ATOM 565 O O . GLU A 1 75 ? -11.825 0.822 -2.571 1.00 86.19 75 GLU A O 1
ATOM 570 N N . ILE A 1 76 ? -9.915 0.709 -1.404 1.00 87.19 76 ILE A N 1
ATOM 571 C CA . ILE A 1 76 ? -9.571 -0.643 -1.869 1.00 87.19 76 ILE A CA 1
ATOM 572 C C . ILE A 1 76 ? -10.598 -1.673 -1.394 1.00 87.19 76 ILE A C 1
ATOM 574 O O . ILE A 1 76 ? -10.969 -2.560 -2.156 1.00 87.19 76 ILE A O 1
ATOM 578 N N . HIS A 1 77 ? -11.091 -1.572 -0.157 1.00 84.19 77 HIS A N 1
ATOM 579 C CA . HIS A 1 77 ? -12.152 -2.454 0.332 1.00 84.19 77 HIS A CA 1
ATOM 580 C C . HIS A 1 77 ? -13.441 -2.319 -0.482 1.00 84.19 77 HIS A C 1
ATOM 582 O O . HIS A 1 77 ? -14.127 -3.321 -0.662 1.00 84.19 77 HIS A O 1
ATOM 588 N N . ARG A 1 78 ? -13.771 -1.124 -0.990 1.00 84.25 78 ARG A N 1
ATOM 589 C CA . ARG A 1 78 ? -14.911 -0.923 -1.901 1.00 84.25 78 ARG A CA 1
ATOM 590 C C . ARG A 1 78 ? -14.668 -1.582 -3.258 1.00 84.25 78 ARG A C 1
ATOM 592 O O . ARG A 1 78 ? -15.567 -2.257 -3.745 1.00 84.25 78 ARG A O 1
ATOM 599 N N . GLU A 1 79 ? -13.467 -1.443 -3.825 1.00 80.44 79 GLU A N 1
ATOM 600 C CA . GLU A 1 79 ? -13.082 -2.097 -5.090 1.00 80.44 79 GLU A CA 1
ATOM 601 C C . GLU A 1 79 ? -13.073 -3.631 -4.995 1.00 80.44 79 GLU A C 1
ATOM 603 O O . GLU A 1 79 ? -13.367 -4.313 -5.974 1.00 80.44 79 GLU A O 1
ATOM 608 N N . LEU A 1 80 ? -12.723 -4.178 -3.825 1.00 77.56 80 LEU A N 1
ATOM 609 C CA . LEU A 1 80 ? -12.630 -5.622 -3.600 1.00 77.56 80 LEU A CA 1
ATOM 610 C C . LEU A 1 80 ? -13.993 -6.288 -3.365 1.00 77.56 80 LEU A C 1
ATOM 612 O O . LEU A 1 80 ? -14.083 -7.515 -3.386 1.00 77.56 80 LEU A O 1
ATOM 616 N N . ARG A 1 81 ? -15.053 -5.511 -3.098 1.00 75.50 81 ARG A N 1
ATOM 617 C CA . ARG A 1 81 ? -16.394 -6.070 -2.904 1.00 75.50 81 ARG A CA 1
ATOM 618 C C . ARG A 1 81 ? -16.902 -6.621 -4.246 1.00 75.50 81 ARG A C 1
ATOM 620 O O . ARG A 1 81 ? -16.937 -5.879 -5.225 1.00 75.50 81 ARG A O 1
ATOM 627 N N . PRO A 1 82 ? -17.389 -7.875 -4.289 1.00 62.28 82 PRO A N 1
ATOM 628 C CA . PRO A 1 82 ? -17.800 -8.549 -5.528 1.00 62.28 82 PRO A CA 1
ATOM 629 C C . PRO A 1 82 ? -18.987 -7.881 -6.243 1.00 62.28 82 PRO A C 1
ATOM 631 O O . PRO A 1 82 ? -19.300 -8.219 -7.377 1.00 62.28 82 PRO A O 1
ATOM 634 N N . GLN A 1 83 ? -19.643 -6.913 -5.598 1.00 56.81 83 GLN A N 1
ATOM 635 C CA . GLN A 1 83 ? -20.770 -6.164 -6.153 1.00 56.81 83 GLN A CA 1
ATOM 636 C C . GLN A 1 83 ? -20.353 -5.097 -7.185 1.00 56.81 83 GLN A C 1
ATOM 638 O O . GLN A 1 83 ? -21.221 -4.547 -7.857 1.00 56.81 83 GLN A O 1
ATOM 643 N N . VAL A 1 84 ? -19.052 -4.811 -7.352 1.00 56.28 84 VAL A N 1
ATOM 644 C CA . VAL A 1 84 ? -18.535 -3.891 -8.387 1.00 56.28 84 VAL A CA 1
ATOM 645 C C . VAL A 1 84 ? -17.633 -4.660 -9.370 1.00 56.28 84 VAL A C 1
ATOM 647 O O . VAL A 1 84 ? -16.409 -4.560 -9.293 1.00 56.28 84 VAL A O 1
ATOM 650 N N . PRO A 1 85 ? -18.204 -5.456 -10.293 1.00 46.84 85 PRO A N 1
ATOM 651 C CA . PRO A 1 85 ? -17.425 -6.366 -11.137 1.00 46.84 85 PRO A CA 1
ATOM 652 C C . PRO A 1 85 ? -16.692 -5.693 -12.313 1.00 46.84 85 PRO A C 1
ATOM 654 O O . PRO A 1 85 ? -15.750 -6.269 -12.834 1.00 46.84 85 PRO A O 1
ATOM 657 N N . ALA A 1 86 ? -17.070 -4.480 -12.732 1.00 49.12 86 ALA A N 1
ATOM 658 C CA . ALA A 1 86 ? -16.683 -3.966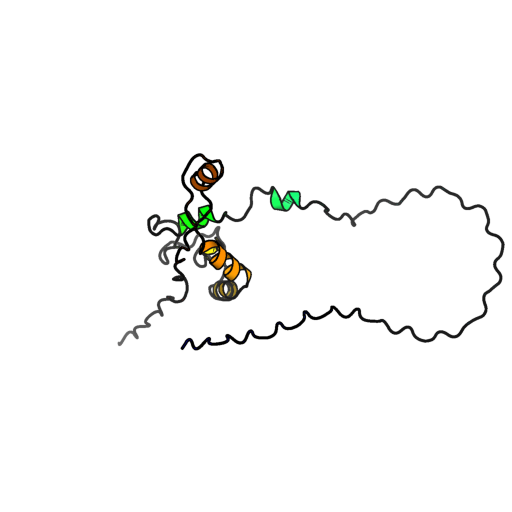 -14.056 1.00 49.12 86 ALA A CA 1
ATOM 659 C C . ALA A 1 86 ? -15.421 -3.078 -14.114 1.00 49.12 86 ALA A C 1
ATOM 661 O O . ALA A 1 86 ? -15.052 -2.620 -15.189 1.00 49.12 86 ALA A O 1
ATOM 662 N N . ARG A 1 87 ? -14.787 -2.741 -12.981 1.00 51.75 87 ARG A N 1
ATOM 663 C CA . ARG A 1 87 ? -13.627 -1.813 -12.975 1.00 51.75 87 ARG A CA 1
ATOM 664 C C . ARG A 1 87 ? -12.392 -2.329 -12.247 1.00 51.75 87 ARG A C 1
ATOM 666 O O . ARG A 1 87 ? -11.312 -1.772 -12.426 1.00 51.75 87 ARG A O 1
ATOM 673 N N . SER A 1 88 ? -12.545 -3.327 -11.381 1.00 54.44 88 SER A N 1
ATOM 674 C CA . SER A 1 88 ? -11.482 -3.743 -10.464 1.00 54.44 88 SER A CA 1
ATOM 675 C C . SER A 1 88 ? -10.609 -4.850 -11.046 1.00 54.44 88 SER A C 1
ATOM 677 O O . SER A 1 88 ? -9.392 -4.793 -10.880 1.00 54.44 88 SER A O 1
ATOM 679 N N . ARG A 1 89 ? -11.181 -5.821 -11.765 1.00 60.19 89 ARG A N 1
ATOM 680 C CA . ARG A 1 89 ? -10.415 -6.855 -12.469 1.00 60.19 89 ARG A CA 1
ATOM 681 C C . ARG A 1 89 ? -10.186 -6.377 -13.908 1.00 60.19 89 ARG A C 1
ATOM 683 O O . ARG A 1 89 ? -11.169 -6.106 -14.586 1.00 60.19 89 ARG A O 1
ATOM 690 N N . PRO A 1 90 ? -8.931 -6.216 -14.368 1.00 60.31 90 PRO A N 1
ATOM 691 C CA . PRO A 1 90 ? -8.691 -6.027 -15.789 1.00 60.31 90 PRO A CA 1
ATOM 692 C C . PRO A 1 90 ? -9.177 -7.295 -16.484 1.00 60.31 90 PRO A C 1
ATOM 694 O O . PRO A 1 90 ? -8.684 -8.391 -16.193 1.00 60.31 90 PRO A O 1
ATOM 697 N N . ASP A 1 91 ? -10.193 -7.156 -17.327 1.00 60.12 91 ASP A N 1
ATOM 698 C CA . ASP A 1 91 ? -10.634 -8.260 -18.157 1.00 60.12 91 ASP A CA 1
ATOM 699 C C . ASP A 1 91 ? -9.455 -8.651 -19.054 1.00 60.12 91 ASP A C 1
ATOM 701 O O . ASP A 1 91 ? -8.879 -7.790 -19.715 1.00 60.12 91 ASP A O 1
ATOM 705 N N . PRO A 1 92 ? -9.059 -9.931 -19.124 1.00 60.06 92 PRO A N 1
ATOM 706 C CA . PRO A 1 92 ? -7.975 -10.346 -20.015 1.00 60.06 92 PRO A CA 1
ATOM 707 C C . PRO A 1 92 ? -8.306 -10.092 -21.498 1.00 60.06 92 PRO A C 1
ATOM 709 O O . PRO A 1 92 ? -7.421 -10.168 -22.342 1.00 60.06 92 PRO A O 1
ATOM 712 N N . ALA A 1 93 ? -9.577 -9.803 -21.799 1.00 60.22 93 ALA A N 1
ATOM 713 C CA . ALA A 1 93 ? -10.087 -9.431 -23.110 1.00 60.22 93 ALA A CA 1
ATOM 714 C C . ALA A 1 93 ? -10.152 -7.908 -23.348 1.00 60.22 93 ALA A C 1
ATOM 716 O O . ALA A 1 93 ? -10.500 -7.500 -24.454 1.00 60.22 93 ALA A O 1
ATOM 717 N N . SER A 1 94 ? -9.860 -7.062 -22.350 1.00 65.19 94 SER A N 1
ATOM 718 C CA . SER A 1 94 ? -9.828 -5.610 -22.557 1.00 65.19 94 SER A CA 1
ATOM 719 C C . SER A 1 94 ? -8.599 -5.217 -23.371 1.00 65.19 94 SER A C 1
ATOM 721 O O . SER A 1 94 ? -7.504 -5.726 -23.113 1.00 65.19 94 SER A O 1
ATOM 723 N N . GLU A 1 95 ? -8.764 -4.291 -24.315 1.00 71.25 95 GLU A N 1
ATOM 724 C CA . GLU A 1 95 ? -7.640 -3.740 -25.073 1.00 71.25 95 GLU A CA 1
ATOM 725 C C . GLU A 1 95 ? -6.587 -3.138 -24.127 1.00 71.25 95 GLU A C 1
ATOM 727 O O . GLU A 1 95 ? -6.945 -2.463 -23.154 1.00 71.25 95 GLU A O 1
ATOM 732 N N . PRO A 1 96 ? -5.290 -3.392 -24.373 1.00 77.56 96 PRO A N 1
ATOM 733 C CA . PRO A 1 96 ? -4.233 -2.877 -23.522 1.00 77.56 96 PRO A CA 1
ATOM 734 C C . PRO A 1 96 ? -4.159 -1.353 -23.635 1.00 77.56 96 PRO A C 1
ATOM 736 O O . PRO A 1 96 ? -3.908 -0.812 -24.711 1.00 77.56 96 PRO A O 1
ATOM 739 N N . ASP A 1 97 ? -4.340 -0.667 -22.509 1.00 81.88 97 ASP A N 1
ATOM 740 C CA . ASP A 1 97 ? -4.273 0.793 -22.448 1.00 81.88 97 ASP A CA 1
ATOM 741 C C . ASP A 1 97 ? -2.806 1.265 -22.568 1.00 81.88 97 ASP A C 1
ATOM 743 O O . ASP A 1 97 ? -1.988 0.914 -21.705 1.00 81.88 97 ASP A O 1
ATOM 747 N N . PRO A 1 98 ? -2.441 2.048 -23.605 1.00 82.31 98 PRO A N 1
ATOM 748 C CA . PRO A 1 98 ? -1.067 2.501 -23.820 1.00 82.31 98 PRO A CA 1
ATOM 749 C C . PRO A 1 98 ? -0.571 3.499 -22.763 1.00 82.31 98 PRO A C 1
ATOM 751 O O . PRO A 1 98 ? 0.642 3.664 -22.617 1.00 82.31 98 PRO A O 1
ATOM 754 N N . ASP A 1 99 ? -1.465 4.145 -22.010 1.00 87.75 99 ASP A N 1
ATOM 755 C CA . ASP A 1 99 ? -1.091 5.140 -20.999 1.00 87.75 99 ASP A CA 1
ATOM 756 C C . ASP A 1 99 ? -0.651 4.496 -19.674 1.00 87.75 99 ASP A C 1
ATOM 758 O O . ASP A 1 99 ? -0.008 5.135 -18.829 1.00 87.75 99 ASP A O 1
ATOM 762 N N . LEU A 1 100 ? -0.975 3.213 -19.474 1.00 86.12 100 LEU A N 1
ATOM 763 C CA . LEU A 1 100 ? -0.657 2.474 -18.260 1.00 86.12 100 LEU A CA 1
ATOM 764 C C . LEU A 1 100 ? 0.537 1.531 -18.457 1.00 86.12 100 LEU A C 1
ATOM 766 O O . LEU A 1 100 ? 0.687 0.882 -19.493 1.00 86.12 100 LEU A O 1
ATOM 770 N N . PRO A 1 101 ? 1.398 1.375 -17.434 1.00 87.81 101 PRO A N 1
ATOM 771 C CA . PRO A 1 101 ? 2.539 0.480 -17.551 1.00 87.81 101 PRO A CA 1
ATOM 772 C C . PRO A 1 101 ? 2.051 -0.966 -17.704 1.00 87.81 101 PRO A C 1
ATOM 774 O O . PRO A 1 101 ? 1.172 -1.411 -16.962 1.00 87.81 101 PRO A O 1
ATOM 777 N N . GLY A 1 102 ? 2.628 -1.687 -18.669 1.00 84.88 102 GLY A N 1
ATOM 778 C CA . GLY A 1 102 ? 2.245 -3.069 -18.980 1.00 84.88 102 GLY A CA 1
ATOM 779 C C . GLY A 1 102 ? 0.850 -3.211 -19.599 1.00 84.88 102 GLY A C 1
ATOM 780 O O . GLY A 1 102 ? 0.228 -4.259 -19.435 1.00 84.88 102 GLY A O 1
ATOM 781 N N . GLY A 1 103 ? 0.321 -2.159 -20.236 1.00 83.19 103 GLY A N 1
ATOM 782 C CA . GLY A 1 103 ? -0.976 -2.206 -20.919 1.00 83.19 103 GLY A CA 1
ATOM 783 C C . GLY A 1 103 ? -2.167 -2.388 -19.976 1.00 83.19 103 GLY A C 1
ATOM 784 O O . GLY A 1 103 ? -3.207 -2.884 -20.388 1.00 83.19 103 GLY A O 1
ATOM 785 N N . GLY A 1 104 ? -2.000 -2.113 -18.677 1.00 82.06 104 GLY A N 1
ATOM 786 C CA . GLY A 1 104 ? -3.035 -2.353 -17.663 1.00 82.06 104 GLY A CA 1
ATOM 787 C C . GLY A 1 104 ? -3.254 -3.827 -17.279 1.00 82.06 104 GLY A C 1
ATOM 788 O O . GLY A 1 104 ? -3.981 -4.098 -16.324 1.00 82.06 104 GLY A O 1
ATOM 789 N N . LEU A 1 105 ? -2.573 -4.775 -17.935 1.00 83.19 105 LEU A N 1
ATOM 790 C CA . LEU A 1 105 ? -2.787 -6.221 -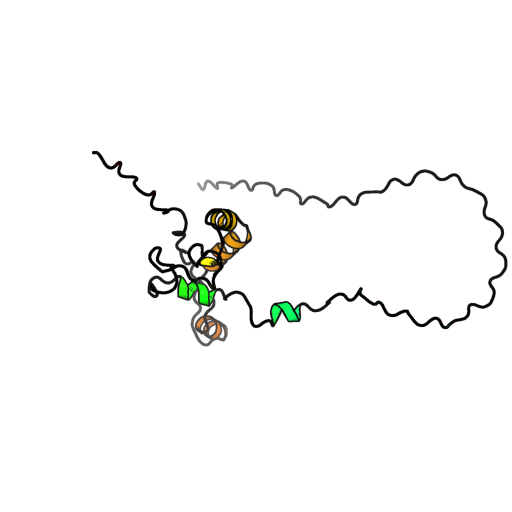17.774 1.00 83.19 105 LEU A CA 1
ATOM 791 C C . LEU A 1 105 ? -2.272 -6.761 -16.431 1.00 83.19 105 LEU A C 1
ATOM 793 O O . LEU A 1 105 ? -2.830 -7.686 -15.840 1.00 83.19 105 LEU A O 1
ATOM 797 N N . HIS A 1 106 ? -1.177 -6.196 -15.923 1.00 87.25 106 HIS A N 1
ATOM 798 C CA . HIS A 1 106 ? -0.491 -6.688 -14.730 1.00 87.25 106 HIS A CA 1
ATOM 799 C C . HIS A 1 106 ? -0.711 -5.751 -13.531 1.00 87.25 106 HIS A C 1
ATOM 801 O O . HIS A 1 106 ? 0.178 -4.998 -13.134 1.00 87.25 106 HIS A O 1
ATOM 807 N N . ARG A 1 107 ? -1.900 -5.806 -12.911 1.00 87.62 107 ARG A N 1
ATOM 808 C CA . ARG A 1 107 ? -2.271 -4.990 -11.732 1.00 87.62 107 ARG A CA 1
ATOM 809 C C . ARG A 1 107 ? -2.355 -5.822 -10.448 1.00 87.62 107 ARG A C 1
ATOM 811 O O . ARG A 1 107 ? -2.888 -6.923 -10.429 1.00 87.62 107 ARG A O 1
ATOM 818 N N . CYS A 1 108 ? -1.894 -5.260 -9.329 1.00 87.56 108 CYS A N 1
ATOM 819 C CA . CYS A 1 108 ? -2.188 -5.782 -7.990 1.00 87.56 108 CYS A CA 1
ATOM 820 C C . CYS A 1 108 ? -3.348 -5.003 -7.359 1.00 87.56 108 CYS A C 1
ATOM 822 O O . CYS A 1 108 ? -3.200 -3.807 -7.099 1.00 87.56 108 CYS A O 1
ATOM 824 N N . LEU A 1 109 ? -4.461 -5.681 -7.058 1.00 85.19 109 LEU A N 1
ATOM 825 C CA . LEU A 1 109 ? -5.673 -5.060 -6.498 1.00 85.19 109 LEU A CA 1
ATOM 826 C C . LEU A 1 109 ? -5.448 -4.510 -5.088 1.00 85.19 109 LEU A C 1
ATOM 828 O O . LEU A 1 109 ? -5.703 -3.342 -4.824 1.00 85.19 109 LEU A O 1
ATOM 832 N N . ALA A 1 110 ? -4.834 -5.303 -4.207 1.00 86.50 110 ALA A N 1
ATOM 833 C CA . ALA A 1 110 ? -4.595 -4.911 -2.81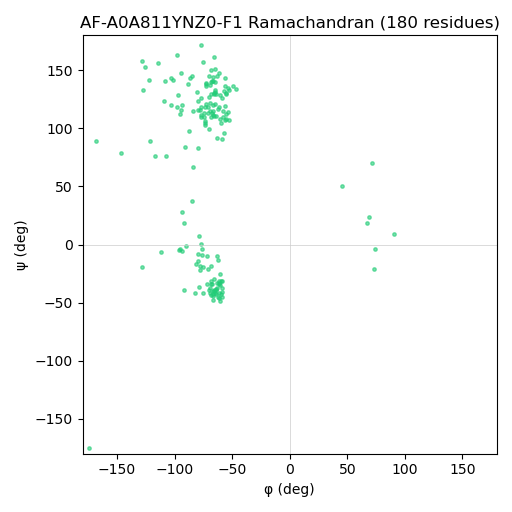6 1.00 86.50 110 ALA A CA 1
ATOM 834 C C . ALA A 1 110 ? -3.718 -3.653 -2.664 1.00 86.50 110 ALA A C 1
ATOM 836 O O . ALA A 1 110 ? -3.755 -2.981 -1.633 1.00 86.50 110 ALA A O 1
ATOM 837 N N . CYS A 1 111 ? -2.869 -3.366 -3.654 1.00 86.94 111 CYS A N 1
ATOM 838 C CA . CYS A 1 111 ? -1.950 -2.228 -3.638 1.00 86.94 111 CYS A CA 1
ATOM 839 C C . CYS A 1 111 ? -2.296 -1.145 -4.671 1.00 86.94 111 CYS A C 1
ATOM 841 O O . CYS A 1 111 ? -1.621 -0.114 -4.658 1.00 86.94 111 CYS A O 1
ATOM 843 N N . ALA A 1 112 ? -3.276 -1.387 -5.551 1.00 87.69 112 ALA A N 1
ATOM 844 C CA . ALA A 1 112 ? -3.649 -0.541 -6.687 1.00 87.69 112 ALA A CA 1
ATOM 845 C C . ALA A 1 112 ? -2.437 -0.044 -7.499 1.00 87.69 112 ALA A C 1
ATOM 847 O O . ALA A 1 112 ? -2.247 1.149 -7.734 1.00 87.69 112 ALA A O 1
ATOM 848 N N . ARG A 1 113 ? -1.548 -0.972 -7.873 1.00 88.38 113 ARG A N 1
ATOM 849 C CA . ARG A 1 113 ? -0.366 -0.673 -8.695 1.00 88.38 113 ARG A CA 1
ATOM 850 C C . ARG A 1 113 ? -0.379 -1.499 -9.959 1.00 88.38 113 ARG A C 1
ATOM 852 O O . ARG A 1 113 ? -0.653 -2.697 -9.890 1.00 88.38 113 ARG A O 1
ATOM 859 N N . TYR A 1 114 ? 0.052 -0.868 -11.036 1.00 89.88 114 TYR A N 1
ATOM 860 C CA . TYR A 1 114 ? 0.350 -1.512 -12.300 1.00 89.88 114 TYR A CA 1
ATOM 861 C C . TYR A 1 114 ? 1.834 -1.864 -12.392 1.00 89.88 114 TYR A C 1
ATOM 863 O O . TYR A 1 114 ? 2.695 -1.181 -11.822 1.00 89.88 114 TYR A O 1
ATOM 871 N N . PHE A 1 115 ? 2.106 -2.960 -13.081 1.00 91.00 115 PHE A N 1
ATOM 872 C CA . PHE A 1 115 ? 3.418 -3.537 -13.313 1.00 91.00 115 PHE A CA 1
ATOM 873 C C . PHE A 1 115 ? 3.600 -3.788 -14.808 1.00 91.00 115 PHE A C 1
ATOM 875 O O . PHE A 1 115 ? 2.626 -3.892 -15.541 1.00 91.00 115 PHE A O 1
ATOM 882 N N . ILE A 1 116 ? 4.854 -3.879 -15.245 1.00 91.12 116 ILE A N 1
ATOM 883 C CA . ILE A 1 116 ? 5.190 -4.055 -16.663 1.00 91.12 116 ILE A CA 1
ATOM 884 C C . ILE A 1 116 ? 5.078 -5.531 -17.060 1.00 91.12 116 ILE A C 1
ATOM 886 O O . ILE A 1 116 ? 4.498 -5.825 -18.094 1.00 91.12 116 ILE A O 1
ATOM 890 N N . ASP A 1 117 ? 5.551 -6.444 -16.197 1.00 90.31 117 ASP A N 1
ATOM 891 C CA . ASP A 1 117 ? 5.591 -7.888 -16.471 1.00 90.31 117 ASP A CA 1
ATOM 892 C C . ASP A 1 117 ? 4.903 -8.716 -15.381 1.00 90.31 117 ASP A C 1
ATOM 894 O O . ASP A 1 117 ? 4.983 -8.401 -14.183 1.00 90.31 117 ASP A O 1
ATOM 898 N N . SER A 1 118 ? 4.385 -9.887 -15.757 1.00 89.50 118 SER A N 1
ATOM 899 C CA . SER A 1 118 ? 3.875 -10.890 -14.811 1.00 89.50 118 SER A CA 1
ATOM 900 C C . SER A 1 118 ? 4.935 -11.368 -13.801 1.00 89.50 118 SER A C 1
ATOM 902 O O . SER A 1 118 ? 4.616 -11.651 -12.643 1.00 89.50 118 SER A O 1
ATOM 904 N N . ALA A 1 119 ? 6.217 -11.409 -14.187 1.00 92.06 119 ALA A N 1
ATOM 905 C CA . ALA A 1 119 ? 7.319 -11.774 -13.295 1.00 92.06 119 ALA A CA 1
ATOM 906 C C . ALA A 1 119 ? 7.501 -10.754 -12.158 1.00 92.06 119 ALA A C 1
ATOM 908 O O . ALA A 1 119 ? 7.665 -11.129 -10.993 1.00 92.06 119 ALA A O 1
ATOM 909 N N . THR A 1 120 ? 7.403 -9.460 -12.475 1.00 92.06 120 THR A N 1
ATOM 910 C CA . THR A 1 120 ? 7.498 -8.376 -11.483 1.00 92.06 120 THR A CA 1
ATOM 911 C C . THR A 1 120 ? 6.297 -8.355 -10.534 1.00 92.06 120 THR A C 1
ATOM 913 O O . THR A 1 120 ? 6.432 -8.064 -9.343 1.00 92.06 120 THR A O 1
ATOM 916 N N . LEU A 1 121 ? 5.126 -8.764 -11.022 1.00 90.56 121 LEU A N 1
ATOM 917 C CA . LEU A 1 121 ? 3.928 -8.944 -10.209 1.00 90.56 121 LEU A CA 1
ATOM 918 C C . LEU A 1 121 ? 4.116 -10.103 -9.204 1.00 90.56 121 LEU A C 1
ATOM 920 O O . LEU A 1 121 ? 3.869 -9.949 -8.004 1.00 90.56 121 LEU A O 1
ATOM 924 N N . LYS A 1 122 ? 4.679 -11.235 -9.646 1.00 91.25 122 LYS A N 1
ATOM 925 C CA . LYS A 1 122 ? 5.005 -12.373 -8.763 1.00 91.25 122 LYS A CA 1
ATOM 926 C C . LYS A 1 122 ? 6.015 -11.994 -7.673 1.00 91.25 122 LYS A C 1
ATOM 928 O O . LYS A 1 122 ? 5.852 -12.383 -6.514 1.00 91.25 122 LYS A O 1
ATOM 933 N N . THR A 1 123 ? 7.050 -11.213 -7.994 1.00 93.94 123 THR A N 1
ATOM 934 C CA . THR A 1 123 ? 8.007 -10.739 -6.974 1.00 93.94 123 THR A CA 1
ATOM 935 C C . THR A 1 123 ? 7.362 -9.742 -6.008 1.00 93.94 123 THR A C 1
ATOM 937 O O . THR A 1 123 ? 7.643 -9.788 -4.804 1.00 93.94 123 THR A O 1
ATOM 940 N N . HIS A 1 124 ? 6.425 -8.911 -6.479 1.00 93.12 124 HIS A N 1
ATOM 941 C CA . HIS A 1 124 ? 5.639 -8.021 -5.628 1.00 93.12 124 HIS A CA 1
ATOM 942 C C . HIS A 1 124 ? 4.827 -8.783 -4.571 1.00 93.12 124 HIS A C 1
ATOM 944 O O . HIS A 1 124 ? 4.861 -8.393 -3.401 1.00 93.12 124 HIS A O 1
ATOM 950 N N . PHE A 1 125 ? 4.183 -9.901 -4.914 1.00 90.88 125 PHE A N 1
ATOM 951 C CA . PHE A 1 125 ? 3.437 -10.712 -3.940 1.00 90.88 125 PHE A CA 1
ATOM 952 C C . PHE A 1 125 ? 4.309 -11.278 -2.812 1.00 90.88 125 PHE A C 1
ATOM 954 O O . PHE A 1 125 ? 3.880 -11.392 -1.661 1.00 90.88 125 PHE A O 1
ATOM 961 N N . ARG A 1 126 ? 5.581 -11.572 -3.100 1.00 92.12 126 ARG A N 1
ATOM 962 C CA . ARG A 1 126 ? 6.532 -12.074 -2.094 1.00 92.12 126 ARG A CA 1
ATOM 963 C C . ARG A 1 126 ? 7.019 -10.975 -1.143 1.00 92.12 126 ARG A C 1
ATOM 965 O O . ARG A 1 126 ? 7.495 -11.296 -0.045 1.00 92.12 126 ARG A O 1
ATOM 972 N N . SER A 1 127 ? 6.880 -9.706 -1.535 1.00 94.00 127 SER A N 1
ATOM 973 C CA . SER A 1 127 ? 7.362 -8.545 -0.784 1.00 94.00 127 SER A CA 1
ATOM 974 C C . SER A 1 127 ? 6.658 -8.370 0.569 1.00 94.00 127 SER A C 1
ATOM 976 O O . SER A 1 127 ? 5.501 -8.744 0.775 1.00 94.00 127 SER A O 1
ATOM 978 N N . LYS A 1 128 ? 7.375 -7.781 1.533 1.00 93.69 128 LYS A N 1
ATOM 979 C CA . LYS A 1 128 ? 6.848 -7.549 2.889 1.00 93.69 128 LYS A CA 1
ATOM 980 C C . LYS A 1 128 ? 5.722 -6.518 2.900 1.00 93.69 128 LYS A C 1
ATOM 982 O O . LYS A 1 128 ? 4.809 -6.646 3.708 1.00 93.69 128 LYS A O 1
ATOM 987 N N . ASP A 1 129 ? 5.779 -5.521 2.026 1.00 92.50 129 ASP A N 1
ATOM 988 C CA . ASP A 1 129 ? 4.785 -4.447 1.996 1.00 92.50 129 ASP A CA 1
ATOM 989 C C . ASP A 1 129 ? 3.435 -4.949 1.493 1.00 92.50 129 ASP A C 1
ATOM 991 O O . ASP A 1 129 ? 2.410 -4.623 2.087 1.00 92.50 129 ASP A O 1
ATOM 995 N N . HIS A 1 130 ? 3.438 -5.835 0.494 1.00 90.94 130 HIS A N 1
ATOM 996 C CA . HIS A 1 130 ? 2.221 -6.509 0.051 1.00 90.94 130 HIS A CA 1
ATOM 997 C C . HIS A 1 130 ? 1.597 -7.337 1.185 1.00 90.94 130 HIS A C 1
ATOM 999 O O . HIS A 1 130 ? 0.428 -7.168 1.520 1.00 90.94 130 HIS A O 1
ATOM 1005 N N . LYS A 1 131 ? 2.405 -8.155 1.872 1.00 90.50 131 LYS A N 1
ATOM 1006 C CA . LYS A 1 131 ? 1.943 -8.958 3.019 1.00 90.50 131 LYS A CA 1
ATOM 1007 C C . LYS A 1 131 ? 1.401 -8.100 4.165 1.00 90.50 131 LYS A C 1
ATOM 1009 O O . LYS A 1 131 ? 0.465 -8.510 4.844 1.00 90.50 131 LYS A O 1
ATOM 1014 N N . LYS A 1 132 ? 1.977 -6.919 4.408 1.00 91.19 132 LYS A N 1
ATOM 1015 C CA . LYS A 1 132 ? 1.442 -5.956 5.385 1.00 91.19 132 LYS A CA 1
ATOM 1016 C C . LYS A 1 132 ? 0.093 -5.402 4.933 1.00 91.19 132 LYS A C 1
ATOM 1018 O O . LYS A 1 132 ? -0.809 -5.314 5.757 1.00 91.19 132 LYS A O 1
ATOM 1023 N N . ARG A 1 133 ? -0.056 -5.073 3.648 1.00 89.94 133 ARG A N 1
ATOM 1024 C CA . ARG A 1 133 ? -1.308 -4.551 3.092 1.00 89.94 133 ARG A CA 1
ATOM 1025 C C . ARG A 1 133 ? -2.435 -5.580 3.173 1.00 89.94 133 ARG A C 1
ATOM 1027 O O . ARG A 1 133 ? -3.510 -5.236 3.636 1.00 89.94 133 ARG A O 1
ATOM 1034 N N . LEU A 1 134 ? -2.166 -6.849 2.861 1.00 88.94 134 LEU A N 1
ATOM 1035 C CA . LEU A 1 134 ? -3.144 -7.933 3.037 1.00 88.94 134 LEU A CA 1
ATOM 1036 C C . LEU A 1 134 ? -3.606 -8.077 4.494 1.00 88.94 134 LEU A C 1
ATOM 1038 O O . LEU A 1 134 ? -4.791 -8.244 4.756 1.00 88.94 134 LEU A O 1
ATOM 1042 N N . LYS A 1 135 ? -2.686 -7.947 5.460 1.00 88.31 135 LYS A N 1
ATOM 1043 C CA . LYS A 1 135 ? -3.046 -7.951 6.887 1.00 88.31 135 LYS A CA 1
ATOM 1044 C C . LYS A 1 135 ? -3.926 -6.760 7.267 1.00 88.31 135 LYS A C 1
ATOM 1046 O O . LYS A 1 135 ? -4.846 -6.933 8.054 1.00 88.31 135 LYS A O 1
ATOM 1051 N N . GLN A 1 136 ? -3.669 -5.577 6.711 1.00 87.75 136 GLN A N 1
ATOM 1052 C CA . GLN A 1 136 ? -4.521 -4.402 6.927 1.00 87.75 136 GLN A CA 1
ATOM 1053 C C . GLN A 1 136 ? -5.916 -4.593 6.325 1.00 87.75 136 GLN A C 1
ATOM 1055 O O . GLN A 1 136 ? -6.895 -4.230 6.960 1.00 87.75 136 GLN A O 1
ATOM 1060 N N . LEU A 1 137 ? -6.009 -5.215 5.147 1.00 86.50 137 LEU A N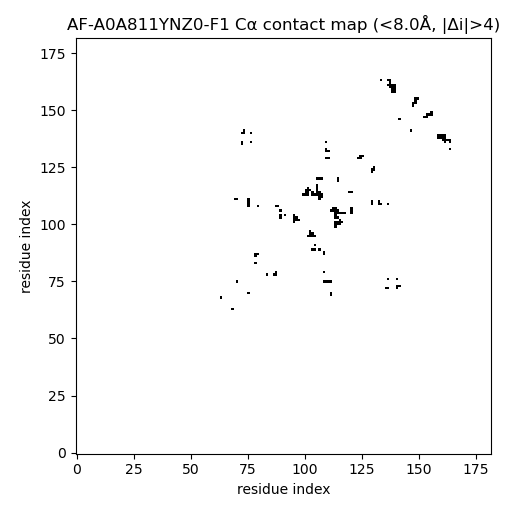 1
ATOM 1061 C CA . LEU A 1 137 ? -7.287 -5.488 4.486 1.00 86.50 137 LEU A CA 1
ATOM 1062 C C . LEU A 1 137 ? -8.111 -6.579 5.190 1.00 86.50 137 LEU A C 1
ATOM 1064 O O . LEU A 1 137 ? -9.322 -6.630 5.011 1.00 86.50 137 LEU A O 1
ATOM 1068 N N . SER A 1 138 ? -7.486 -7.435 6.005 1.00 84.25 138 SER A N 1
ATOM 1069 C CA . SER A 1 138 ? -8.203 -8.470 6.774 1.00 84.25 138 SER A CA 1
ATOM 1070 C C . SER A 1 138 ? -9.033 -7.932 7.935 1.00 84.25 138 SER A C 1
ATOM 1072 O O . SER A 1 138 ? -9.802 -8.670 8.544 1.00 84.25 138 SER A O 1
ATOM 1074 N N . VAL A 1 139 ? -8.869 -6.655 8.262 1.00 84.62 139 VAL A N 1
ATOM 1075 C CA . VAL A 1 139 ? -9.669 -5.962 9.267 1.00 84.62 139 VAL A CA 1
ATOM 1076 C C . VAL A 1 139 ? -10.702 -5.116 8.534 1.00 84.62 139 VAL A C 1
ATOM 1078 O O . VAL A 1 139 ? -10.404 -4.553 7.479 1.00 84.62 139 VAL A O 1
ATOM 1081 N N . GLU A 1 140 ? -11.914 -5.055 9.079 1.00 81.56 140 GLU A N 1
ATOM 1082 C CA . GLU A 1 140 ? -12.943 -4.132 8.610 1.00 81.56 140 GLU A CA 1
ATOM 1083 C C . GLU A 1 140 ? -12.406 -2.684 8.569 1.00 81.56 140 GLU A C 1
ATOM 1085 O O . GLU A 1 140 ? -11.721 -2.260 9.508 1.00 81.56 140 GLU A O 1
ATOM 1090 N N . PRO A 1 141 ? -12.631 -1.934 7.472 1.00 84.25 141 PRO A N 1
ATOM 1091 C CA . PRO A 1 141 ? -12.179 -0.552 7.382 1.00 84.25 141 PRO A CA 1
ATOM 1092 C C . PRO A 1 141 ? -12.926 0.335 8.379 1.00 84.25 141 PRO A C 1
ATOM 1094 O O . PRO A 1 141 ? -14.127 0.176 8.584 1.00 84.25 141 PRO A O 1
ATOM 1097 N N . TYR A 1 142 ? -12.211 1.319 8.926 1.00 83.19 142 TYR A N 1
ATOM 1098 C CA . TYR A 1 142 ? -12.799 2.330 9.799 1.00 83.19 142 TYR A CA 1
ATOM 1099 C C . TYR A 1 142 ? -13.910 3.083 9.064 1.00 83.19 142 TYR A C 1
ATOM 1101 O O . TYR A 1 142 ? -13.691 3.621 7.974 1.00 83.19 142 TYR A O 1
ATOM 1109 N N . SER A 1 143 ? -15.096 3.118 9.664 1.00 86.12 143 SER A N 1
ATOM 1110 C CA . SER A 1 143 ? -16.275 3.773 9.100 1.00 86.12 143 SER A CA 1
ATOM 1111 C C . SER A 1 143 ? -16.703 4.969 9.947 1.00 86.12 143 SER A C 1
ATOM 1113 O O . SER A 1 143 ? -16.427 5.040 11.143 1.00 86.12 143 SER A O 1
ATOM 1115 N N . GLN A 1 144 ? -17.412 5.915 9.331 1.00 87.56 144 GLN A N 1
ATOM 1116 C CA . GLN A 1 144 ? -17.950 7.078 10.042 1.00 87.56 144 GLN A CA 1
ATOM 1117 C C . GLN A 1 144 ? -18.897 6.660 11.181 1.00 87.56 144 GLN A C 1
ATOM 1119 O O . GLN A 1 144 ? -18.846 7.221 12.270 1.00 87.56 144 GLN A O 1
ATOM 1124 N N . GLU A 1 145 ? -19.692 5.613 10.967 1.00 86.12 145 GLU A N 1
ATOM 1125 C CA . GLU A 1 145 ? -20.582 5.047 11.985 1.00 86.12 145 GLU A CA 1
ATOM 1126 C C . GLU A 1 145 ? -19.815 4.522 13.208 1.00 86.12 145 GLU A C 1
ATOM 1128 O O . GLU A 1 145 ? -20.314 4.563 14.331 1.00 86.12 145 GLU A O 1
ATOM 1133 N N . GLU A 1 146 ? -18.601 3.999 13.012 1.00 86.06 146 GLU A N 1
ATOM 1134 C CA . GLU A 1 146 ? -17.724 3.585 14.110 1.00 86.06 146 GLU A CA 1
ATOM 1135 C C . GLU A 1 146 ? -17.215 4.801 14.900 1.00 86.06 146 GLU A C 1
ATOM 1137 O O . GLU A 1 146 ? -17.145 4.754 16.129 1.00 86.06 146 GLU A O 1
ATOM 1142 N N . ALA A 1 147 ? -16.928 5.914 14.216 1.00 88.19 147 ALA A N 1
ATOM 1143 C CA . ALA A 1 147 ? -16.558 7.179 14.850 1.00 88.19 147 ALA A CA 1
ATOM 1144 C C . ALA A 1 147 ? -17.685 7.726 15.737 1.00 88.19 147 ALA A C 1
ATOM 1146 O O . ALA A 1 147 ? -17.447 8.128 16.875 1.00 88.19 147 ALA A O 1
ATOM 1147 N N . GLU A 1 148 ? -18.917 7.701 15.236 1.00 89.69 148 GLU A N 1
ATOM 1148 C CA . GLU A 1 148 ? -20.105 8.172 15.953 1.00 89.69 148 GLU A CA 1
ATOM 1149 C C . GLU A 1 148 ? -20.422 7.292 17.165 1.00 89.69 148 GLU A C 1
ATOM 1151 O O . GLU A 1 148 ? -20.707 7.803 18.250 1.00 89.69 148 GLU A O 1
ATOM 1156 N N . ARG A 1 149 ? -20.269 5.969 17.025 1.00 88.81 149 ARG A N 1
ATOM 1157 C CA . ARG A 1 149 ? -20.348 5.025 18.149 1.00 88.81 149 ARG A CA 1
ATOM 1158 C C . ARG A 1 149 ? -19.307 5.336 19.224 1.00 88.81 149 ARG A C 1
ATOM 1160 O O . ARG A 1 149 ? -19.648 5.374 20.404 1.00 88.81 149 ARG A O 1
ATOM 1167 N N . ALA A 1 150 ? -18.062 5.611 18.837 1.00 87.50 150 ALA A N 1
ATOM 1168 C CA . ALA A 1 150 ? -17.005 5.998 19.774 1.00 87.50 150 ALA A CA 1
ATOM 1169 C C . ALA A 1 150 ? -17.264 7.362 20.444 1.00 87.50 150 ALA A C 1
ATOM 1171 O O . ALA A 1 150 ? -16.867 7.564 21.590 1.00 87.50 150 ALA A O 1
ATOM 1172 N N . ALA A 1 151 ? -17.962 8.274 19.761 1.00 91.12 151 ALA A N 1
ATOM 1173 C CA . ALA A 1 151 ? -18.409 9.556 20.305 1.00 91.12 151 ALA A CA 1
ATOM 1174 C C . ALA A 1 151 ? -19.642 9.443 21.230 1.00 91.12 151 ALA A C 1
ATOM 1176 O O . ALA A 1 151 ? -20.104 10.457 21.750 1.00 91.12 151 ALA A O 1
ATOM 1177 N N . GLY A 1 152 ? -20.170 8.232 21.452 1.00 87.19 152 GLY A N 1
ATOM 1178 C CA . GLY A 1 152 ? -21.310 7.975 22.337 1.00 87.19 152 GLY A CA 1
ATOM 1179 C C . GLY A 1 152 ? -22.679 8.027 21.654 1.00 87.19 152 GLY A C 1
ATOM 1180 O O . GLY A 1 152 ? -23.694 7.958 22.340 1.00 87.19 152 GLY A O 1
ATOM 1181 N N . MET A 1 153 ? -22.730 8.111 20.321 1.00 82.81 153 MET A N 1
ATOM 1182 C CA . MET A 1 153 ? -23.977 8.135 19.542 1.00 82.81 153 MET A CA 1
ATOM 1183 C C . MET A 1 153 ? -24.444 6.736 19.084 1.00 82.81 153 MET A C 1
ATOM 1185 O O . MET A 1 153 ? -25.269 6.626 18.182 1.00 82.81 153 MET A O 1
ATOM 1189 N N . GLY A 1 154 ? -23.959 5.645 19.695 1.00 81.88 154 GLY A N 1
ATOM 1190 C CA . GLY A 1 154 ? -24.407 4.285 19.367 1.00 81.88 154 GLY A CA 1
ATOM 1191 C C . GLY A 1 154 ? -23.842 3.181 20.269 1.00 81.88 154 GLY A C 1
ATOM 1192 O O . GLY A 1 154 ? -23.146 3.448 21.246 1.00 81.88 154 GLY A O 1
ATOM 1193 N N . SER A 1 155 ? -24.148 1.920 19.944 1.00 82.00 155 SER A N 1
ATOM 1194 C CA . SER A 1 155 ? -23.695 0.741 20.698 1.00 82.00 155 SER A CA 1
ATOM 1195 C C . SER A 1 155 ? -22.297 0.271 20.284 1.00 82.00 155 SER A C 1
ATOM 1197 O O . SER A 1 155 ? -21.951 0.284 19.101 1.00 82.00 155 SER A O 1
ATOM 1199 N N . TYR A 1 156 ? -21.513 -0.224 21.247 1.00 81.50 156 TYR A N 1
ATOM 1200 C CA . TYR A 1 156 ? -20.207 -0.831 20.978 1.00 81.50 156 TYR A CA 1
ATOM 1201 C C . TYR A 1 156 ? -20.350 -2.121 20.159 1.00 81.50 156 TYR A C 1
ATOM 1203 O O . TYR A 1 156 ? -21.105 -3.019 20.527 1.00 81.50 156 TYR A O 1
ATOM 1211 N N . VAL A 1 157 ? -19.588 -2.225 19.070 1.00 80.88 157 VAL A N 1
ATOM 1212 C CA . VAL A 1 157 ? -19.503 -3.424 18.228 1.00 80.88 157 VAL A CA 1
ATOM 1213 C C . VAL A 1 157 ? -18.031 -3.780 18.073 1.00 80.88 157 VAL A C 1
ATOM 1215 O O . VAL A 1 157 ? -17.205 -2.912 17.800 1.00 80.88 157 VAL A O 1
ATOM 1218 N N . THR A 1 158 ? -17.691 -5.053 18.254 1.00 79.19 158 THR A N 1
ATOM 1219 C CA . THR A 1 158 ? -16.317 -5.529 18.070 1.00 79.19 158 THR A CA 1
ATOM 1220 C C . THR A 1 158 ? -15.956 -5.579 16.582 1.00 79.19 158 THR A C 1
ATOM 1222 O O . THR A 1 158 ? -16.760 -6.102 15.806 1.00 79.19 158 THR A O 1
ATOM 1225 N N . PRO A 1 159 ? -14.754 -5.128 16.178 1.00 74.75 159 PRO A N 1
ATOM 1226 C CA . PRO A 1 159 ? -14.346 -5.131 14.775 1.00 74.75 159 PRO A CA 1
ATOM 1227 C C . PRO A 1 159 ? -14.251 -6.560 14.236 1.00 74.75 159 PRO A C 1
ATOM 1229 O O . PRO A 1 159 ? -13.603 -7.423 14.841 1.00 74.75 159 PRO A O 1
ATOM 1232 N N . GLN A 1 160 ? -14.878 -6.816 13.087 1.00 77.25 160 GLN A N 1
ATOM 1233 C CA . GLN A 1 160 ? -14.863 -8.136 12.466 1.00 77.25 160 GLN A CA 1
ATOM 1234 C C . GLN A 1 160 ? -13.627 -8.309 11.574 1.00 77.25 160 GLN A C 1
ATOM 1236 O O . GLN A 1 160 ? -13.156 -7.383 10.908 1.00 77.25 160 GLN A O 1
ATOM 1241 N N . ARG A 1 161 ? -13.067 -9.525 11.561 1.00 74.31 161 ARG A N 1
ATOM 1242 C CA . ARG A 1 161 ? -12.036 -9.893 10.585 1.00 74.31 161 ARG A CA 1
ATOM 1243 C C . ARG A 1 161 ? -12.716 -10.340 9.303 1.00 74.31 161 ARG A C 1
ATOM 1245 O O . ARG A 1 161 ? -13.376 -11.375 9.290 1.00 74.31 161 ARG A O 1
ATOM 1252 N N . LEU A 1 162 ? -12.517 -9.579 8.237 1.00 69.62 162 LEU A N 1
ATOM 1253 C CA . LEU A 1 162 ? -12.994 -9.932 6.911 1.00 69.62 162 LEU A CA 1
ATOM 1254 C C . LEU A 1 162 ? -12.027 -10.941 6.284 1.00 69.62 162 LEU A C 1
ATOM 1256 O O . LEU A 1 162 ? -10.807 -10.745 6.278 1.00 69.62 162 LEU A O 1
ATOM 1260 N N . ALA A 1 163 ? -12.572 -12.030 5.745 1.00 61.38 163 ALA A N 1
ATOM 1261 C CA . ALA A 1 163 ? -11.810 -12.945 4.911 1.00 61.38 163 ALA A CA 1
ATOM 1262 C C . ALA A 1 163 ? -11.501 -12.230 3.589 1.00 61.38 163 ALA A C 1
ATOM 1264 O O . ALA A 1 163 ? -12.362 -12.113 2.723 1.00 61.38 163 ALA A O 1
ATOM 1265 N N . VAL A 1 164 ? -10.289 -11.686 3.458 1.00 59.41 164 VAL A N 1
ATOM 1266 C CA . VAL A 1 164 ? -9.849 -11.072 2.199 1.00 59.41 164 VAL A CA 1
ATOM 1267 C C . VAL A 1 164 ? -9.669 -12.193 1.181 1.00 59.41 164 VAL A C 1
ATOM 1269 O O . VAL A 1 164 ? -8.856 -13.087 1.442 1.00 59.41 164 VAL A O 1
ATOM 1272 N N . PRO A 1 165 ? -10.366 -12.166 0.035 1.00 55.56 165 PRO A N 1
ATOM 1273 C CA . PRO A 1 165 ? -10.194 -13.193 -0.972 1.00 55.56 165 PRO A CA 1
ATOM 1274 C C . PRO A 1 165 ? -8.779 -13.108 -1.558 1.00 55.56 165 PRO A C 1
ATOM 1276 O O . PRO A 1 165 ? -8.407 -12.147 -2.232 1.00 55.56 165 PRO A O 1
ATOM 1279 N N . THR A 1 166 ? -7.942 -14.101 -1.265 1.00 52.69 166 THR A N 1
ATOM 1280 C CA . THR A 1 166 ? -6.592 -14.250 -1.831 1.00 52.69 166 THR A CA 1
ATOM 1281 C C . THR A 1 166 ? -6.622 -14.971 -3.180 1.00 52.69 166 THR A C 1
ATOM 1283 O O . THR A 1 166 ? -5.731 -15.756 -3.485 1.00 52.69 166 THR A O 1
ATOM 1286 N N . GLU A 1 167 ? -7.635 -14.707 -4.002 1.00 52.06 167 GLU A N 1
ATOM 1287 C CA . GLU A 1 167 ? -7.863 -15.402 -5.283 1.00 52.06 167 GLU A CA 1
ATOM 1288 C C . GLU A 1 167 ? -6.909 -14.919 -6.386 1.00 52.06 167 GLU A C 1
ATOM 1290 O O . GLU A 1 167 ? -6.862 -15.463 -7.477 1.00 52.06 167 GLU A O 1
ATOM 1295 N N . VAL A 1 168 ? -6.070 -13.916 -6.106 1.00 48.19 168 VAL A N 1
ATOM 1296 C CA . VAL A 1 168 ? -5.096 -13.379 -7.077 1.00 48.19 168 VAL A CA 1
ATOM 1297 C C . VAL A 1 168 ? -3.846 -14.268 -7.215 1.00 48.19 168 VAL A C 1
ATOM 1299 O O . VAL A 1 168 ? -2.864 -13.895 -7.856 1.00 48.19 168 VAL A O 1
ATOM 1302 N N . SER A 1 169 ? -3.841 -15.449 -6.598 1.00 46.06 169 SER A N 1
ATOM 1303 C CA . SER A 1 169 ? -2.816 -16.464 -6.827 1.00 46.06 169 SER A CA 1
ATOM 1304 C C . SER A 1 169 ? -3.404 -17.540 -7.733 1.00 46.06 169 SER A C 1
ATOM 1306 O O . SER A 1 169 ? -4.369 -18.181 -7.355 1.00 46.06 169 SER A O 1
ATOM 1308 N N . THR A 1 170 ? -2.781 -17.738 -8.894 1.00 42.81 170 THR A N 1
ATOM 1309 C CA . THR A 1 170 ? -2.882 -18.941 -9.739 1.00 42.81 170 THR A CA 1
ATOM 1310 C C . THR A 1 170 ? -4.190 -19.187 -10.492 1.00 42.81 170 THR A C 1
ATOM 1312 O O . THR A 1 170 ? -4.858 -20.184 -10.276 1.00 42.81 170 THR A O 1
ATOM 1315 N N . GLU A 1 171 ? -4.456 -18.372 -11.502 1.00 42.91 171 GLU A N 1
ATOM 1316 C CA . GLU A 1 171 ? -5.036 -18.874 -12.754 1.00 42.91 171 GLU A CA 1
ATOM 1317 C C . GLU A 1 171 ? -4.484 -18.023 -13.896 1.00 42.91 171 GLU A C 1
ATOM 1319 O O . GLU A 1 171 ? -5.078 -17.063 -14.373 1.00 42.91 171 GLU A O 1
ATOM 1324 N N . VAL A 1 172 ? -3.248 -18.339 -14.286 1.00 40.53 172 VAL A N 1
ATOM 1325 C CA . VAL A 1 172 ? -2.876 -18.158 -15.687 1.00 40.53 172 VAL A CA 1
ATOM 1326 C C . VAL A 1 172 ? -3.531 -19.360 -16.359 1.00 40.53 172 VAL A C 1
ATOM 1328 O O . VAL A 1 172 ? -3.116 -20.470 -16.023 1.00 40.53 172 VAL A O 1
ATOM 1331 N N . PRO A 1 173 ? -4.570 -19.208 -17.199 1.00 48.41 173 PRO A N 1
ATOM 1332 C CA . PRO A 1 173 ? -5.013 -20.325 -18.011 1.00 48.41 173 PRO A CA 1
ATOM 1333 C C . PRO A 1 173 ? -3.803 -20.742 -18.839 1.00 48.41 173 PRO A C 1
ATOM 1335 O O . PRO A 1 173 ? -3.317 -19.983 -19.682 1.00 48.41 173 PRO A O 1
ATOM 1338 N N . GLU A 1 174 ? -3.249 -21.909 -18.516 1.00 50.12 174 GLU A N 1
ATOM 1339 C CA . GLU A 1 174 ? -2.313 -22.577 -19.396 1.00 50.12 174 GLU A CA 1
ATOM 1340 C C . GLU A 1 174 ? -3.045 -22.710 -20.720 1.00 50.12 174 GLU A C 1
ATOM 1342 O O . GLU A 1 174 ? -4.097 -23.344 -20.813 1.00 50.12 174 GLU A O 1
ATOM 1347 N N . MET A 1 175 ? -2.545 -21.985 -21.716 1.00 46.84 175 MET A N 1
ATOM 1348 C CA . MET A 1 175 ? -3.031 -22.081 -23.073 1.00 46.84 175 MET A CA 1
ATOM 1349 C C . MET A 1 175 ? -2.913 -23.551 -23.442 1.00 46.84 175 MET A C 1
ATOM 1351 O O . MET A 1 175 ? -1.806 -24.069 -23.599 1.00 46.84 175 MET A O 1
ATOM 1355 N N . VAL A 1 176 ? -4.054 -24.232 -23.524 1.00 44.78 176 VAL A N 1
ATOM 1356 C CA . VAL A 1 176 ? -4.137 -25.561 -24.102 1.00 44.78 176 VAL A CA 1
ATOM 1357 C C . VAL A 1 176 ? -3.739 -25.366 -25.559 1.00 44.78 176 VAL A C 1
ATOM 1359 O O . VAL A 1 176 ? -4.559 -25.005 -26.400 1.00 44.78 176 VAL A O 1
ATOM 1362 N N . THR A 1 177 ? -2.444 -25.526 -25.838 1.00 55.12 177 THR A N 1
ATOM 1363 C CA . THR A 1 177 ? -1.952 -25.847 -27.172 1.00 55.12 177 THR A CA 1
ATOM 1364 C C . THR A 1 177 ? -2.633 -27.156 -27.514 1.00 55.12 177 THR A C 1
ATOM 1366 O O . THR A 1 177 ? -2.196 -28.236 -27.131 1.00 55.12 177 THR A O 1
ATOM 1369 N N . THR A 1 178 ? -3.790 -27.033 -28.144 1.00 58.41 178 THR A N 1
ATOM 1370 C CA . THR A 1 178 ? -4.395 -28.102 -28.908 1.00 58.41 178 THR A CA 1
ATOM 1371 C C . THR A 1 178 ? -3.452 -28.302 -30.091 1.00 58.41 178 THR A C 1
ATOM 1373 O O . THR A 1 178 ? -3.306 -27.385 -30.903 1.00 58.41 178 THR A O 1
ATOM 1376 N N . PRO A 1 179 ? -2.718 -29.427 -30.189 1.00 65.00 179 PRO A N 1
ATOM 1377 C CA . PRO A 1 179 ? -2.036 -29.721 -31.433 1.00 65.00 179 PRO A CA 1
ATOM 1378 C C . PRO A 1 179 ? -3.126 -29.848 -32.496 1.00 65.00 179 PRO A C 1
ATOM 1380 O O . PRO A 1 179 ? -4.027 -30.678 -32.379 1.00 65.00 179 PRO A O 1
ATOM 1383 N N . CYS A 1 180 ? -3.072 -28.973 -33.498 1.00 50.78 180 CYS A N 1
ATOM 1384 C CA . CYS A 1 180 ? -3.819 -29.121 -34.736 1.00 50.78 180 CYS A CA 1
ATOM 1385 C C . CYS A 1 180 ? -3.417 -30.473 -35.341 1.00 50.78 180 CYS A C 1
ATOM 1387 O O . CYS A 1 180 ? -2.350 -30.591 -35.943 1.00 50.78 180 CYS A O 1
ATOM 1389 N N . MET A 1 181 ? -4.214 -31.516 -35.091 1.00 52.16 181 MET A N 1
ATOM 1390 C CA . MET A 1 181 ? -4.057 -32.791 -35.777 1.00 52.16 181 MET A CA 1
ATOM 1391 C C . MET A 1 181 ? -4.518 -32.579 -37.213 1.00 52.16 181 MET A C 1
ATOM 1393 O O . MET A 1 181 ? -5.678 -32.249 -37.461 1.00 52.16 181 MET A O 1
ATOM 1397 N N . THR A 1 182 ? -3.546 -32.679 -38.111 1.00 58.34 182 THR A N 1
ATOM 1398 C CA . THR A 1 182 ? -3.723 -32.710 -39.563 1.00 58.34 182 THR A CA 1
ATOM 1399 C C . THR A 1 182 ? -4.059 -34.127 -39.999 1.00 58.34 182 THR A C 1
ATOM 1401 O O . THR A 1 182 ? -3.568 -35.066 -39.328 1.00 58.34 182 THR A O 1
#

Mean predicted aligned error: 18.13 Å

Radius of gyration: 30.97 Å; Cα contacts (8 Å, |Δi|>4): 93; chains: 1; bounding box: 83×73×78 Å

Secondary structure (DSSP, 8-state):
--------PPPPPPPPP-------------PPPPPPPPPPP----------SS------SHHHHS-S-PPPPHHHHHHHTSTT-TTTSSPPTTSPPPTTSGGGG-EEETTTTEEES-HHHHHHHHHSHHHHHHHHHHTBPPP-HHHHHIIIIIS---PPPB-----TTSS------------

pLDDT: mean 71.01, std 16.97, range [39.47, 94.0]

Solvent-accessible surface area (backbone atoms only — not comparable to full-atom values): 12766 Å² total; per-residue (Å²): 140,84,86,83,80,83,82,83,79,80,86,80,80,82,79,84,77,82,79,77,83,77,79,83,77,75,89,73,80,89,72,84,81,79,84,84,74,86,84,72,88,79,83,88,79,79,76,83,75,80,70,75,92,71,76,74,88,86,67,64,57,68,73,72,70,42,87,88,61,80,85,56,69,56,60,47,54,57,50,67,37,83,88,50,67,87,79,57,60,72,55,92,82,56,80,62,42,87,90,39,56,41,30,51,72,34,60,44,69,91,74,73,42,68,27,69,41,68,68,60,48,56,53,44,65,74,33,68,66,48,52,50,42,55,58,57,56,27,38,63,63,92,46,71,69,57,53,40,26,74,72,67,75,50,76,93,76,82,88,54,73,43,86,64,83,75,72,88,63,86,78,77,80,75,77,78,77,70,78,84,82,127